Protein AF-A0A6A2ZHY1-F1 (afdb_monomer_lite)

InterPro domains:
  IPR010061 Methylmalonate-semialdehyde dehydrogenase [PTHR43866] (9-202)
  IPR015590 Aldehyde dehydrogenase domain [PF00171] (52-199)
  IPR016161 Aldehyde/histidinol dehydrogenase [SSF53720] (26-200)
  IPR016162 Aldehyde dehydrogenase, N-terminal [G3DSA:3.40.605.10] (35-205)

pLDDT: mean 83.17, std 23.27, range [28.3, 98.38]

Structure (mmCIF, N/CA/C/O backbone):
data_AF-A0A6A2ZHY1-F1
#
_entry.id   AF-A0A6A2ZHY1-F1
#
loop_
_atom_site.group_PDB
_atom_site.id
_atom_site.type_symbol
_atom_site.label_atom_id
_atom_site.label_alt_id
_atom_site.label_comp_id
_atom_site.label_asym_id
_atom_site.label_entity_id
_atom_site.label_seq_id
_atom_site.pdbx_PDB_ins_code
_atom_site.Cartn_x
_atom_site.Cartn_y
_atom_site.Cartn_z
_atom_site.occupancy
_atom_site.B_iso_or_equiv
_atom_site.auth_seq_id
_atom_site.auth_comp_id
_atom_site.auth_asym_id
_atom_site.auth_atom_id
_atom_site.pdbx_PDB_model_num
ATOM 1 N N . MET A 1 1 ? -73.571 -13.261 -2.950 1.00 40.03 1 MET A N 1
ATOM 2 C CA . MET A 1 1 ? -74.079 -14.408 -2.167 1.00 40.03 1 MET A CA 1
ATOM 3 C C . MET A 1 1 ? -74.153 -13.966 -0.709 1.00 40.03 1 MET A C 1
ATOM 5 O O . MET A 1 1 ? -73.133 -13.553 -0.179 1.00 40.03 1 MET A O 1
ATOM 9 N N . PHE A 1 2 ? -75.352 -13.903 -0.122 1.00 30.69 2 PHE A N 1
ATOM 10 C CA . PHE A 1 2 ? -75.598 -13.446 1.261 1.00 30.69 2 PHE A CA 1
ATOM 11 C C . P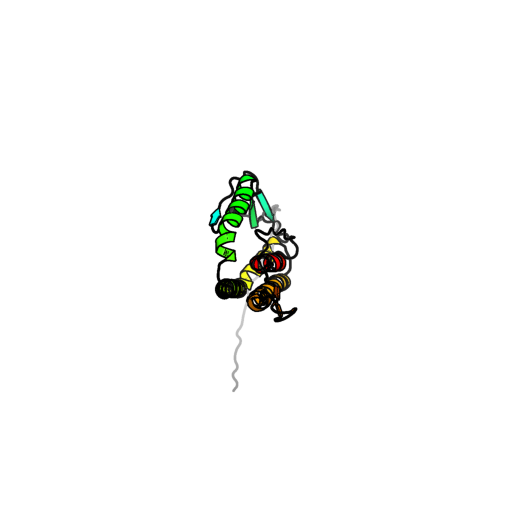HE A 1 2 ? -75.581 -14.621 2.252 1.00 30.69 2 PHE A C 1
ATOM 13 O O . PHE A 1 2 ? -75.919 -15.720 1.830 1.00 30.69 2 PHE A O 1
ATOM 20 N N . LEU A 1 3 ? -75.276 -14.340 3.534 1.00 29.86 3 LEU A N 1
ATOM 21 C CA . LEU A 1 3 ? -75.700 -14.983 4.812 1.00 29.86 3 LEU A CA 1
ATOM 22 C C . LEU A 1 3 ? -74.805 -14.344 5.924 1.00 29.86 3 LEU A C 1
ATOM 24 O O . LEU A 1 3 ? -73.594 -14.360 5.754 1.00 29.86 3 LEU A O 1
ATOM 28 N N . ARG A 1 4 ? -75.225 -13.627 6.995 1.00 28.30 4 ARG A N 1
ATOM 29 C CA . ARG A 1 4 ? -76.407 -13.683 7.907 1.00 28.30 4 ARG A CA 1
ATOM 30 C C . ARG A 1 4 ? -76.491 -15.070 8.573 1.00 28.30 4 ARG A C 1
ATOM 32 O O . ARG A 1 4 ? -76.675 -16.030 7.851 1.00 28.30 4 ARG A O 1
ATOM 39 N N . PHE A 1 5 ? -76.374 -15.311 9.882 1.00 29.33 5 PHE A N 1
ATOM 40 C CA . PHE A 1 5 ? -76.566 -14.534 11.129 1.00 29.33 5 PHE A CA 1
ATOM 41 C C . PHE A 1 5 ? -75.461 -14.928 12.175 1.00 29.33 5 PHE A C 1
ATOM 43 O O . PHE A 1 5 ? -74.471 -15.510 11.754 1.00 29.33 5 PHE A O 1
ATOM 50 N N . SER A 1 6 ? -75.460 -14.665 13.500 1.00 30.39 6 SER A N 1
ATOM 51 C CA . SER A 1 6 ? -76.483 -14.213 14.474 1.00 30.39 6 SER A CA 1
ATOM 52 C C . SER A 1 6 ? -75.879 -13.549 15.741 1.00 30.39 6 SER A C 1
ATOM 54 O O . SER A 1 6 ? -74.680 -13.306 15.809 1.00 30.39 6 SER A O 1
ATOM 56 N N . LEU A 1 7 ? -76.715 -13.288 16.759 1.00 37.47 7 LEU A N 1
ATOM 57 C CA . LEU A 1 7 ? -76.381 -12.821 18.120 1.00 37.47 7 LEU A CA 1
ATOM 58 C C . LEU A 1 7 ? -77.169 -13.621 19.178 1.00 37.47 7 LEU A C 1
ATOM 60 O O . LEU A 1 7 ? -78.375 -13.783 19.023 1.00 37.47 7 LEU A O 1
ATOM 64 N N . GLN A 1 8 ? -76.538 -13.977 20.304 1.00 33.03 8 GLN A N 1
ATOM 65 C CA . GLN A 1 8 ? -77.167 -14.250 21.617 1.00 33.03 8 GLN A CA 1
ATOM 66 C C . GLN A 1 8 ? -76.152 -13.814 22.702 1.00 33.03 8 GLN A C 1
ATOM 68 O O . GLN A 1 8 ? -74.990 -14.190 22.624 1.00 33.03 8 GLN A O 1
ATOM 73 N N . ARG A 1 9 ? -76.420 -12.811 23.557 1.00 33.72 9 ARG A N 1
ATOM 74 C CA . ARG A 1 9 ? -77.263 -12.801 24.783 1.00 33.72 9 ARG A CA 1
ATOM 75 C C . ARG A 1 9 ? -76.823 -13.823 25.859 1.00 33.72 9 ARG A C 1
ATOM 77 O O . ARG A 1 9 ? -76.716 -14.990 25.532 1.00 33.72 9 ARG A O 1
ATOM 84 N N . VAL A 1 10 ? -76.717 -13.506 27.165 1.00 34.00 10 VAL A N 1
ATOM 85 C CA . VAL A 1 10 ? -76.688 -12.226 27.931 1.00 34.00 10 VAL A CA 1
ATOM 86 C C . VAL A 1 10 ? -76.438 -12.534 29.442 1.00 34.00 10 VAL A C 1
ATOM 88 O O . VAL A 1 10 ? -76.487 -13.700 29.810 1.00 34.00 10 VAL A O 1
ATOM 91 N N . LYS A 1 11 ? -76.325 -11.497 30.303 1.00 34.00 11 LYS A N 1
ATOM 92 C CA . LYS A 1 11 ? -76.476 -11.466 31.796 1.00 34.00 11 LYS A CA 1
ATOM 93 C C . LYS A 1 11 ? -75.252 -11.719 32.712 1.00 34.00 11 LYS A C 1
ATOM 95 O O . LYS A 1 11 ? -74.898 -12.845 33.016 1.00 34.00 11 LYS A O 1
ATOM 100 N N . ASN A 1 12 ? -74.820 -10.600 33.309 1.00 31.03 12 ASN A N 1
ATOM 101 C CA . ASN A 1 12 ? -74.732 -10.319 34.756 1.00 31.03 12 ASN A CA 1
ATOM 102 C C . ASN A 1 12 ? -73.893 -11.211 35.693 1.00 31.03 12 ASN A C 1
ATOM 104 O O . ASN A 1 12 ? -74.269 -12.344 35.963 1.00 31.03 12 ASN A O 1
ATOM 108 N N . LEU A 1 13 ? -72.997 -10.561 36.453 1.00 32.16 13 LEU A N 1
ATOM 109 C CA . LEU A 1 13 ? -73.079 -10.531 37.926 1.00 32.16 13 LEU A CA 1
ATOM 110 C C . LEU A 1 13 ? -72.427 -9.251 38.503 1.00 32.16 13 LEU A C 1
ATOM 112 O O . LEU A 1 13 ? -71.921 -8.422 37.751 1.00 32.16 13 LEU A O 1
ATOM 116 N N . ARG A 1 14 ? -72.616 -9.007 39.808 1.00 31.81 14 ARG A N 1
ATOM 117 C CA . ARG A 1 14 ? -72.623 -7.667 40.440 1.00 31.81 14 ARG A CA 1
ATOM 118 C C . ARG A 1 14 ? -71.251 -7.148 40.906 1.00 31.81 14 ARG A C 1
ATOM 120 O O . ARG A 1 14 ? -70.304 -7.901 41.077 1.00 31.81 14 ARG A O 1
ATOM 127 N N . ALA A 1 15 ? -71.200 -5.836 41.145 1.00 37.31 15 ALA A N 1
ATOM 128 C CA . ALA A 1 15 ? -70.029 -5.086 41.595 1.00 37.31 15 ALA A CA 1
ATOM 129 C C . ALA A 1 15 ? -69.650 -5.315 43.071 1.00 37.31 15 ALA A C 1
ATOM 131 O O . ALA A 1 15 ? -70.529 -5.454 43.920 1.00 37.31 15 ALA A O 1
ATOM 132 N N . LEU A 1 16 ? -68.349 -5.192 43.368 1.00 30.27 16 LEU A N 1
ATOM 133 C CA . LEU A 1 16 ? -67.807 -4.854 44.689 1.00 30.27 16 LEU A CA 1
ATOM 134 C C . LEU A 1 16 ? -66.606 -3.893 44.549 1.00 30.27 16 LEU A C 1
ATOM 136 O O . LEU A 1 16 ? -65.688 -4.114 43.764 1.00 30.27 16 LEU A O 1
ATOM 140 N N . ARG A 1 17 ? -66.632 -2.829 45.352 1.00 29.47 17 ARG A N 1
ATOM 141 C CA . ARG A 1 17 ? -65.551 -1.896 45.732 1.00 29.47 17 ARG A CA 1
ATOM 142 C C . ARG A 1 17 ? -65.821 -1.549 47.211 1.00 29.47 17 ARG A C 1
ATOM 144 O O . ARG A 1 17 ? -66.977 -1.679 47.617 1.00 29.47 17 ARG A O 1
ATOM 151 N N . PRO A 1 18 ? -64.877 -0.975 47.976 1.00 41.19 18 PRO A N 1
ATOM 152 C CA . PRO A 1 18 ? -63.421 -0.895 47.796 1.00 41.19 18 PRO A CA 1
ATOM 153 C C . PRO A 1 18 ? -62.666 -1.433 49.039 1.00 41.19 18 PRO A C 1
ATOM 155 O O . PRO A 1 18 ? -63.288 -1.685 50.063 1.00 41.19 18 PRO A O 1
ATOM 158 N N . GLN A 1 19 ? -61.328 -1.470 49.016 1.00 30.95 19 GLN A N 1
ATOM 159 C CA . GLN A 1 19 ? -60.519 -1.109 50.195 1.00 30.95 19 GLN A CA 1
ATOM 160 C C . GLN A 1 19 ? -59.234 -0.394 49.757 1.00 30.95 19 GLN A C 1
ATOM 162 O O . GLN A 1 19 ? -58.644 -0.724 48.731 1.00 30.95 19 GLN A O 1
ATOM 167 N N . ILE A 1 20 ? -58.841 0.616 50.533 1.00 40.75 20 ILE A N 1
ATOM 168 C CA . ILE A 1 20 ? -57.588 1.366 50.410 1.00 40.75 20 ILE A CA 1
ATOM 169 C C . ILE A 1 20 ? -56.695 0.896 51.552 1.00 40.75 20 ILE A C 1
ATOM 171 O O . ILE A 1 20 ? -57.146 0.954 52.693 1.00 40.75 20 ILE A O 1
ATOM 175 N N . LEU A 1 21 ? -55.438 0.526 51.287 1.00 30.03 21 LEU A N 1
ATOM 176 C CA . LEU A 1 21 ? -54.384 0.649 52.295 1.00 30.03 21 LEU A CA 1
ATOM 177 C C . LEU A 1 21 ? -52.973 0.649 51.685 1.00 30.03 21 LEU A C 1
ATOM 179 O O . LEU A 1 21 ? -52.689 -0.090 50.751 1.00 30.03 21 LEU A O 1
ATOM 183 N N . SER A 1 22 ? -52.094 1.396 52.356 1.00 30.88 22 SER A N 1
ATOM 184 C CA . SER A 1 22 ? -50.636 1.233 52.413 1.00 30.88 22 SER A CA 1
ATOM 185 C C . SER A 1 22 ? -49.787 1.574 51.180 1.00 30.88 22 SER A C 1
ATOM 187 O O . SER A 1 22 ? -49.761 0.887 50.163 1.00 30.88 22 SER A O 1
ATOM 189 N N . SER A 1 23 ? -48.982 2.619 51.354 1.00 42.06 23 SER A N 1
ATOM 190 C CA . SER A 1 23 ? -47.844 2.986 50.516 1.00 42.06 23 SER A CA 1
ATOM 191 C C . SER A 1 23 ? -46.708 1.957 50.578 1.00 42.06 23 SER A C 1
ATOM 193 O O . SER A 1 23 ? -46.187 1.677 51.659 1.00 42.06 23 SER A O 1
ATOM 195 N N . THR A 1 24 ? -46.207 1.526 49.422 1.00 33.41 24 THR A N 1
ATOM 196 C CA . THR A 1 24 ? -44.874 0.920 49.287 1.00 33.41 24 THR A CA 1
ATOM 197 C C . THR A 1 24 ? -44.050 1.696 48.264 1.00 33.41 24 THR A C 1
ATOM 199 O O . THR A 1 24 ? -44.448 1.876 47.115 1.00 33.41 24 THR A O 1
ATOM 202 N N . ASN A 1 25 ? -42.882 2.180 48.697 1.00 35.41 25 ASN A N 1
ATOM 203 C CA . ASN A 1 25 ? -41.948 2.914 47.847 1.00 35.41 25 ASN A CA 1
ATOM 204 C C . ASN A 1 25 ? -41.303 1.970 46.824 1.00 35.41 25 ASN A C 1
ATOM 206 O O . ASN A 1 25 ? -40.273 1.354 47.106 1.00 35.41 25 ASN A O 1
ATOM 210 N N . PHE A 1 26 ? -41.864 1.900 45.617 1.00 32.69 26 PHE A N 1
ATOM 211 C CA . PHE A 1 26 ? -41.162 1.336 44.466 1.00 32.69 26 PHE A CA 1
ATOM 212 C C . PHE A 1 26 ? -39.994 2.252 44.082 1.00 32.69 26 PHE A C 1
ATOM 214 O O . PHE A 1 26 ? -40.137 3.182 43.289 1.00 32.69 26 PHE A O 1
ATOM 221 N N . ARG A 1 27 ? -38.809 1.968 44.635 1.00 34.47 27 ARG A N 1
ATOM 222 C CA . ARG A 1 27 ? -37.548 2.419 44.042 1.00 34.47 27 ARG A CA 1
ATOM 223 C C . ARG A 1 27 ? -37.408 1.736 42.683 1.00 34.47 27 ARG A C 1
ATOM 225 O O . ARG A 1 27 ? -36.978 0.588 42.611 1.00 34.47 27 ARG A O 1
ATOM 232 N N . PHE A 1 28 ? -37.760 2.445 41.614 1.00 35.56 28 PHE A N 1
ATOM 233 C CA . PHE A 1 28 ? -37.339 2.069 40.269 1.00 35.56 28 PHE A CA 1
ATOM 234 C C . PHE A 1 28 ? -35.813 2.156 40.209 1.00 35.56 28 PHE A C 1
ATOM 236 O O . PHE A 1 28 ? -35.245 3.244 40.145 1.00 35.56 28 PHE A O 1
ATOM 243 N N . SER A 1 29 ? -35.152 1.001 40.280 1.00 37.72 29 SER A N 1
ATOM 244 C CA . SER A 1 29 ? -33.712 0.908 40.067 1.00 37.72 29 SER A CA 1
ATOM 245 C C . SER A 1 29 ? -33.434 1.099 38.578 1.00 37.72 29 SER A C 1
ATOM 247 O O . SER A 1 29 ? -33.501 0.151 37.800 1.00 37.72 29 SER A O 1
ATOM 249 N N . THR A 1 30 ? -33.133 2.329 38.163 1.00 41.19 30 THR A N 1
ATOM 250 C CA . THR A 1 30 ? -32.645 2.643 36.810 1.00 41.19 30 THR A CA 1
ATOM 251 C C . THR A 1 30 ? -31.160 2.303 36.672 1.00 41.19 30 THR A C 1
ATOM 253 O O . THR A 1 30 ? -30.360 3.117 36.217 1.00 41.19 30 THR A O 1
ATOM 256 N N . ALA A 1 31 ? -30.792 1.097 37.095 1.00 37.56 31 ALA A N 1
ATOM 257 C CA . ALA A 1 31 ? -29.514 0.476 36.809 1.00 37.56 31 ALA A CA 1
ATOM 258 C C . ALA A 1 31 ? -29.766 -0.617 35.769 1.00 37.56 31 ALA A C 1
ATOM 260 O O . ALA A 1 31 ? -29.989 -1.779 36.102 1.00 37.56 31 ALA A O 1
ATOM 261 N N . THR A 1 32 ? -29.751 -0.229 34.493 1.00 42.88 32 THR A N 1
ATOM 262 C CA . THR A 1 32 ? -29.477 -1.189 33.425 1.00 42.88 32 THR A CA 1
ATOM 263 C C . THR A 1 32 ? -28.056 -1.676 33.667 1.00 42.88 32 THR A C 1
ATOM 265 O O . THR A 1 32 ? -27.109 -0.952 33.366 1.00 42.88 32 THR A O 1
ATOM 268 N N . GLU A 1 33 ? -27.899 -2.854 34.270 1.00 40.56 33 GLU A N 1
ATOM 269 C CA . GLU A 1 33 ? -26.588 -3.478 34.430 1.00 40.56 33 GLU A CA 1
ATOM 270 C C . GLU A 1 33 ? -25.991 -3.683 33.038 1.00 40.56 33 GLU A C 1
ATOM 272 O O . GLU A 1 33 ? -26.410 -4.556 32.270 1.00 40.56 33 GLU A O 1
ATOM 277 N N . SER A 1 34 ? -25.029 -2.829 32.687 1.00 41.75 34 SER A N 1
ATOM 278 C CA . SER A 1 34 ? -24.266 -2.951 31.460 1.00 41.75 34 SER A CA 1
ATOM 279 C C . SER A 1 34 ? -23.355 -4.164 31.601 1.00 41.75 34 SER A C 1
ATOM 281 O O . SER A 1 34 ? -22.201 -4.071 32.014 1.00 41.75 34 SER A O 1
ATOM 283 N N . SER A 1 35 ? -23.887 -5.329 31.226 1.00 41.69 35 SER A N 1
ATOM 284 C CA . SER A 1 35 ? -23.135 -6.568 31.011 1.00 41.69 35 SER A CA 1
ATOM 285 C C . SER A 1 35 ? -22.248 -6.449 29.762 1.00 41.69 35 SER A C 1
ATOM 287 O O . SER A 1 35 ? -22.300 -7.247 28.824 1.00 41.69 35 SER A O 1
ATOM 289 N N . LEU A 1 36 ? -21.398 -5.420 29.763 1.00 46.59 36 LEU A N 1
ATOM 290 C CA . LEU A 1 36 ? -20.255 -5.287 28.885 1.00 46.59 36 LEU A CA 1
ATOM 291 C C . LEU A 1 36 ? -19.317 -6.441 29.218 1.00 46.59 36 LEU A C 1
ATOM 293 O O . LEU A 1 36 ? -18.517 -6.374 30.151 1.00 46.59 36 LEU A O 1
ATOM 297 N N . ASN A 1 37 ? -19.423 -7.512 28.434 1.00 48.81 37 ASN A N 1
ATOM 298 C CA . ASN A 1 37 ? -18.344 -8.475 28.303 1.00 48.81 37 ASN A CA 1
ATOM 299 C C . ASN A 1 37 ? -17.080 -7.679 27.965 1.00 48.81 37 ASN A C 1
ATOM 301 O O . ASN A 1 37 ? -16.956 -7.201 26.836 1.00 48.81 37 ASN A O 1
ATOM 305 N N . GLN A 1 38 ? -16.168 -7.531 28.932 1.00 48.75 38 GLN A N 1
ATOM 306 C CA . GLN A 1 38 ? -14.863 -6.897 28.751 1.00 48.75 38 GLN A CA 1
ATOM 307 C C . GLN A 1 38 ? -14.004 -7.766 27.825 1.00 48.75 38 GLN A C 1
ATOM 309 O O . GLN A 1 38 ? -13.107 -8.496 28.240 1.00 48.75 38 GLN A O 1
ATOM 314 N N . ARG A 1 39 ? -14.314 -7.712 26.530 1.00 67.50 39 ARG A N 1
ATOM 315 C CA . ARG A 1 39 ? -13.422 -8.158 25.474 1.00 67.50 39 ARG A CA 1
ATOM 316 C C . ARG A 1 39 ? -12.347 -7.093 25.371 1.00 67.50 39 ARG A C 1
ATOM 318 O O . ARG A 1 39 ? -12.643 -5.972 24.971 1.00 67.50 39 ARG A O 1
ATOM 325 N N . ASN A 1 40 ? -11.121 -7.447 25.747 1.00 82.81 40 ASN A N 1
ATOM 326 C CA . ASN A 1 40 ? -9.975 -6.586 25.486 1.00 82.81 40 ASN A CA 1
ATOM 327 C C . ASN A 1 40 ? -9.967 -6.231 23.988 1.00 82.81 40 ASN A C 1
ATOM 329 O O . ASN A 1 40 ? -10.107 -7.148 23.167 1.00 82.81 40 ASN A O 1
ATOM 333 N N . PRO A 1 41 ? -9.844 -4.944 23.624 1.00 88.31 41 PRO A N 1
ATOM 334 C CA . PRO A 1 41 ? -9.838 -4.535 22.228 1.00 88.31 41 PRO A CA 1
ATOM 335 C C . PRO A 1 41 ? -8.690 -5.226 21.469 1.00 88.31 41 PRO A C 1
ATOM 337 O O . PRO A 1 41 ? -7.602 -5.404 22.029 1.00 88.31 41 PRO A O 1
ATOM 340 N N . PRO A 1 42 ? -8.910 -5.647 20.211 1.00 93.69 42 PRO A N 1
ATOM 341 C CA . PRO A 1 42 ? -7.890 -6.316 19.415 1.00 93.69 42 PRO A CA 1
ATOM 342 C C . PRO A 1 42 ? -6.679 -5.404 19.204 1.00 93.69 42 PRO A C 1
ATOM 344 O O . PRO A 1 42 ? -6.819 -4.231 18.856 1.00 93.69 42 PRO A O 1
ATOM 347 N N . ARG A 1 43 ? -5.478 -5.959 19.377 1.00 94.44 43 ARG A N 1
ATOM 348 C CA . ARG A 1 43 ? -4.227 -5.277 19.035 1.00 94.44 43 ARG A CA 1
ATOM 349 C C . ARG A 1 43 ? -3.949 -5.435 17.547 1.00 94.44 43 ARG A C 1
ATOM 351 O O . ARG A 1 43 ? -4.040 -6.540 17.020 1.00 94.44 43 ARG A O 1
ATOM 358 N N . VAL A 1 44 ? -3.622 -4.333 16.882 1.00 95.75 44 VAL A N 1
ATOM 359 C CA . VAL A 1 44 ? -3.294 -4.314 15.455 1.00 95.75 44 VAL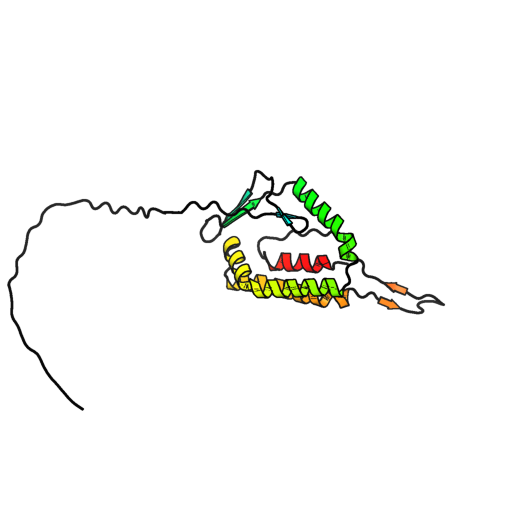 A CA 1
ATOM 360 C C . VAL A 1 44 ? -1.798 -4.614 15.288 1.00 95.75 44 VAL A C 1
ATOM 362 O O . VAL A 1 44 ? -0.979 -3.861 15.819 1.00 95.75 44 VAL A O 1
ATOM 365 N N . PRO A 1 45 ? -1.409 -5.690 14.581 1.00 97.06 45 PRO A N 1
ATOM 366 C CA . PRO A 1 45 ? -0.006 -5.993 14.325 1.00 97.06 45 PRO A CA 1
ATOM 367 C C . PRO A 1 45 ? 0.582 -5.059 13.260 1.00 97.06 45 PRO A C 1
ATOM 369 O O . PRO A 1 45 ? -0.102 -4.631 12.328 1.00 97.06 45 PRO A O 1
ATOM 372 N N . ASN A 1 46 ? 1.886 -4.804 13.348 1.00 97.31 46 ASN A N 1
ATOM 373 C CA . ASN A 1 46 ? 2.621 -4.055 12.333 1.00 97.31 46 ASN A CA 1
ATOM 374 C C . ASN A 1 46 ? 2.906 -4.943 11.113 1.00 97.31 46 ASN A C 1
ATOM 376 O O . ASN A 1 46 ? 3.358 -6.076 11.268 1.00 97.31 46 ASN A O 1
ATOM 380 N N . LEU A 1 47 ? 2.717 -4.428 9.895 1.00 97.19 47 LEU A N 1
ATOM 381 C CA . LEU A 1 47 ? 3.136 -5.110 8.667 1.00 97.19 47 LEU A CA 1
ATOM 382 C C . LEU A 1 47 ? 4.588 -4.733 8.334 1.00 97.19 47 LEU A C 1
ATOM 384 O O . LEU A 1 47 ? 4.856 -3.634 7.852 1.00 97.19 47 LEU A O 1
ATOM 388 N N . ILE A 1 48 ? 5.534 -5.640 8.585 1.00 97.75 48 ILE A N 1
ATOM 389 C CA . ILE A 1 48 ? 6.974 -5.417 8.381 1.00 97.75 48 ILE A CA 1
ATOM 390 C C . ILE A 1 48 ? 7.533 -6.546 7.513 1.00 97.75 48 ILE A C 1
ATOM 392 O O . ILE A 1 48 ? 7.373 -7.724 7.822 1.00 97.75 48 ILE A O 1
ATOM 396 N N . GLY A 1 49 ? 8.186 -6.197 6.400 1.00 95.38 49 GLY A N 1
ATOM 397 C CA . GLY A 1 49 ? 8.835 -7.176 5.513 1.00 95.38 49 GLY A CA 1
ATOM 398 C C . GLY A 1 49 ? 7.894 -8.213 4.882 1.00 95.38 49 GLY A C 1
ATOM 399 O O . GLY A 1 49 ? 8.351 -9.283 4.493 1.00 95.38 49 GLY A O 1
ATOM 400 N N . GLY A 1 50 ? 6.592 -7.917 4.792 1.00 95.81 50 GLY A N 1
ATOM 401 C CA . GLY A 1 50 ? 5.573 -8.838 4.273 1.00 95.81 50 GLY A CA 1
ATOM 402 C C . GLY A 1 50 ? 4.952 -9.776 5.316 1.00 95.81 50 GLY A C 1
ATOM 403 O O . GLY A 1 50 ? 4.131 -10.610 4.945 1.00 95.81 50 GLY A O 1
ATOM 404 N N . ALA A 1 51 ? 5.295 -9.635 6.600 1.00 97.31 51 ALA A N 1
ATOM 405 C CA . ALA A 1 51 ? 4.683 -10.373 7.704 1.00 97.31 51 ALA A CA 1
ATOM 406 C C . ALA A 1 51 ? 3.980 -9.429 8.691 1.00 97.31 51 ALA A C 1
ATOM 408 O O . ALA A 1 51 ? 4.448 -8.318 8.941 1.00 97.31 51 ALA A O 1
ATOM 409 N N . PHE A 1 52 ? 2.874 -9.889 9.278 1.00 97.88 52 PHE A N 1
ATOM 410 C CA . PHE A 1 52 ? 2.272 -9.243 10.443 1.00 97.88 52 PHE A CA 1
ATOM 411 C C . PHE A 1 52 ? 3.066 -9.623 11.697 1.00 97.88 52 PHE A C 1
ATOM 413 O O . PHE A 1 52 ? 3.301 -10.805 11.948 1.00 97.88 52 PHE A O 1
ATOM 420 N N . ILE A 1 53 ? 3.498 -8.620 12.460 1.00 96.69 53 ILE A N 1
ATOM 421 C CA . ILE A 1 53 ? 4.350 -8.763 13.641 1.00 96.69 53 ILE A CA 1
ATOM 422 C C . ILE A 1 53 ? 3.710 -8.017 14.813 1.00 96.69 53 ILE A C 1
ATOM 424 O O . ILE A 1 53 ? 3.434 -6.818 14.720 1.00 96.69 53 ILE A O 1
ATOM 428 N N . ASP A 1 54 ? 3.524 -8.712 15.933 1.00 96.62 54 ASP A N 1
ATOM 429 C CA . ASP A 1 54 ? 3.154 -8.080 17.199 1.00 96.62 54 ASP A CA 1
ATOM 430 C C . ASP A 1 54 ? 4.297 -7.180 17.682 1.00 96.62 54 ASP A C 1
ATOM 432 O O . ASP A 1 54 ? 5.436 -7.627 17.851 1.00 96.62 54 ASP A O 1
ATOM 436 N N . SER A 1 55 ? 4.002 -5.895 17.893 1.00 96.75 55 SER A N 1
ATOM 437 C CA . SER A 1 55 ? 5.007 -4.935 18.355 1.00 96.75 55 SER A CA 1
ATOM 438 C C . SER A 1 55 ? 5.471 -5.260 19.776 1.00 96.75 55 SER A C 1
ATOM 440 O O . SER A 1 55 ? 4.684 -5.622 20.652 1.00 96.75 55 SER A O 1
ATOM 442 N N . LYS A 1 56 ? 6.766 -5.055 20.019 1.00 95.38 56 LYS A N 1
ATOM 443 C CA . LYS A 1 56 ? 7.402 -5.115 21.340 1.00 95.38 56 LYS A CA 1
ATOM 444 C C . LYS A 1 56 ? 7.170 -3.847 22.164 1.00 95.38 56 LYS A C 1
ATOM 446 O O . LYS A 1 56 ? 7.678 -3.754 23.281 1.00 95.38 56 LYS A O 1
ATOM 451 N N . SER A 1 57 ? 6.453 -2.861 21.624 1.00 95.44 57 SER A N 1
ATOM 452 C CA . SER A 1 57 ? 6.132 -1.632 22.341 1.00 95.44 57 SER A CA 1
ATOM 453 C C . SER A 1 57 ? 5.258 -1.907 23.564 1.00 95.44 57 SER A C 1
ATOM 455 O O . SER A 1 57 ? 4.251 -2.612 23.499 1.00 95.44 57 SER A O 1
ATOM 457 N N . THR A 1 58 ? 5.627 -1.302 24.690 1.00 93.75 58 THR A N 1
ATOM 458 C CA . THR A 1 58 ? 4.825 -1.300 25.921 1.00 93.75 58 THR A CA 1
ATOM 459 C C . THR A 1 58 ? 3.646 -0.332 25.858 1.00 93.75 58 THR A C 1
ATOM 461 O O . THR A 1 58 ? 2.797 -0.359 26.745 1.00 93.75 58 THR A O 1
ATOM 464 N N . SER A 1 59 ? 3.606 0.533 24.842 1.00 95.69 59 SER A N 1
ATOM 465 C CA . SER A 1 59 ? 2.670 1.650 24.741 1.00 95.69 59 SER A CA 1
ATOM 466 C C . SER A 1 59 ? 1.816 1.529 23.482 1.00 95.69 59 SER A C 1
ATOM 468 O O . SER A 1 59 ? 2.321 1.279 22.387 1.00 95.69 59 SER A O 1
ATOM 470 N N . THR A 1 60 ? 0.514 1.748 23.631 1.00 96.62 60 THR A N 1
ATOM 471 C CA . THR A 1 60 ? -0.479 1.682 22.553 1.00 96.62 60 THR A CA 1
ATOM 472 C C . THR A 1 60 ? -1.325 2.951 22.527 1.00 96.62 60 THR A C 1
ATOM 474 O O . THR A 1 60 ? -1.474 3.619 23.549 1.00 96.62 60 THR A O 1
ATOM 477 N N . ILE A 1 61 ? -1.896 3.266 21.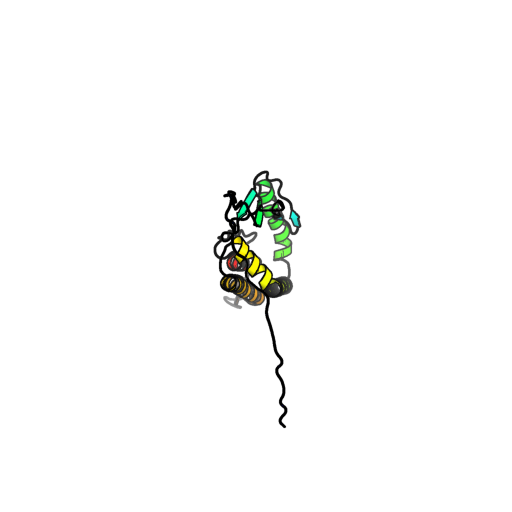368 1.00 96.88 61 ILE A N 1
ATOM 478 C CA . ILE A 1 61 ? -2.981 4.238 21.218 1.00 96.88 61 ILE A CA 1
ATOM 479 C C . ILE A 1 61 ? -4.280 3.447 21.042 1.00 96.88 61 ILE A C 1
ATOM 481 O O . ILE A 1 61 ? -4.343 2.533 20.218 1.00 96.88 61 ILE A O 1
ATOM 485 N N . ASP A 1 62 ? -5.309 3.811 21.802 1.00 97.50 62 ASP A N 1
ATOM 486 C CA . ASP A 1 62 ? -6.661 3.288 21.623 1.00 97.50 62 ASP A CA 1
ATOM 487 C C . ASP A 1 62 ? -7.319 3.949 20.404 1.00 97.50 62 ASP A C 1
ATOM 489 O O . ASP A 1 62 ? -7.396 5.176 20.310 1.00 97.50 62 ASP A O 1
ATOM 493 N N . VAL A 1 63 ? -7.816 3.139 19.469 1.00 96.94 63 VAL A N 1
ATOM 494 C CA . VAL A 1 63 ? -8.646 3.603 18.354 1.00 96.94 63 VAL A CA 1
ATOM 495 C C . VAL A 1 63 ? -10.087 3.636 18.844 1.00 96.94 63 VAL A C 1
ATOM 497 O O . VAL A 1 63 ? -10.709 2.594 19.052 1.00 96.94 63 VAL A O 1
ATOM 500 N N . ILE A 1 64 ? -10.602 4.838 19.085 1.00 96.56 64 ILE A N 1
ATOM 501 C CA . ILE A 1 64 ? -11.918 5.066 19.690 1.00 96.56 64 ILE A CA 1
ATOM 502 C C . ILE A 1 64 ? -12.945 5.321 18.587 1.00 96.56 64 ILE A C 1
ATOM 504 O O . ILE A 1 64 ? -12.732 6.183 17.738 1.00 96.56 64 ILE A O 1
ATOM 508 N N . ASN A 1 65 ? -14.087 4.632 18.631 1.00 97.12 65 ASN A N 1
ATOM 509 C CA . ASN A 1 65 ? -15.219 4.955 17.769 1.00 97.12 65 ASN A CA 1
ATOM 510 C C . ASN A 1 65 ? -15.800 6.312 18.198 1.00 97.12 65 ASN A C 1
ATOM 512 O O . ASN A 1 65 ? -16.339 6.411 19.304 1.00 97.12 65 ASN A O 1
ATOM 516 N N . PRO A 1 66 ? -15.758 7.365 17.362 1.00 96.75 66 PRO A N 1
ATOM 517 C CA . PRO A 1 66 ? -16.183 8.697 17.782 1.00 96.75 66 PRO A CA 1
ATOM 518 C C . PRO A 1 66 ? -17.689 8.788 18.080 1.00 96.75 66 PRO A C 1
ATOM 520 O O . PRO A 1 66 ? -18.100 9.669 18.835 1.00 96.75 66 PRO A O 1
ATOM 523 N N . ALA A 1 67 ? -18.512 7.881 17.541 1.00 96.56 67 ALA A N 1
ATOM 524 C CA . ALA A 1 67 ? -19.956 7.859 17.768 1.00 96.56 67 ALA A CA 1
ATOM 525 C C . ALA A 1 67 ? -20.368 7.127 19.059 1.00 96.56 67 ALA A C 1
ATOM 527 O O . ALA A 1 67 ? -21.362 7.520 19.669 1.00 96.56 67 ALA A O 1
ATOM 528 N N . THR A 1 68 ? -19.637 6.087 19.485 1.00 95.94 68 THR A N 1
ATOM 529 C CA . THR A 1 68 ? -19.968 5.304 20.701 1.00 95.94 68 THR A CA 1
ATOM 530 C C . THR A 1 68 ? -19.019 5.534 21.877 1.00 95.94 68 THR A C 1
ATOM 532 O O . THR A 1 68 ? -19.363 5.187 23.002 1.00 95.94 68 THR A O 1
ATOM 535 N N . GLN A 1 69 ? -17.851 6.142 21.637 1.00 96.31 69 GLN A N 1
ATOM 536 C CA . GLN A 1 69 ? -16.736 6.289 22.585 1.00 96.31 69 GLN A CA 1
ATOM 537 C C . GLN A 1 69 ? -16.144 4.952 23.081 1.00 96.31 69 GLN A C 1
ATOM 539 O O . GLN A 1 69 ? -15.375 4.921 24.039 1.00 96.31 69 GLN A O 1
ATOM 544 N N . GLU A 1 70 ? -16.460 3.840 22.412 1.00 95.88 70 GLU A N 1
ATOM 545 C CA . GLU A 1 70 ? -15.889 2.521 22.694 1.00 95.88 70 GLU A CA 1
ATOM 546 C C . GLU A 1 70 ? -14.537 2.341 21.988 1.00 95.88 70 GLU A C 1
ATOM 548 O O . GLU A 1 70 ? -14.335 2.824 20.870 1.00 95.88 70 GLU A O 1
ATOM 553 N N . VAL A 1 71 ? -13.616 1.601 22.613 1.00 97.06 71 VAL A N 1
ATOM 554 C CA . VAL A 1 71 ? -12.329 1.244 21.996 1.00 97.06 71 VAL A CA 1
ATOM 555 C C . VAL A 1 71 ? -12.536 0.098 21.003 1.00 97.06 71 VAL A C 1
ATOM 557 O O . VAL A 1 71 ? -12.931 -1.005 21.378 1.00 97.06 71 VAL A O 1
ATOM 560 N N . VAL A 1 72 ? -12.252 0.367 19.730 1.00 96.06 72 VAL A N 1
ATOM 561 C CA . VAL A 1 72 ? -12.414 -0.554 18.594 1.00 96.06 72 VAL A CA 1
ATOM 562 C C . VAL A 1 72 ? -11.209 -1.480 18.464 1.00 96.06 72 VAL A C 1
ATOM 564 O O . VAL A 1 72 ? -11.362 -2.674 18.213 1.00 96.06 72 VAL A O 1
ATOM 567 N N . SER A 1 73 ? -10.009 -0.924 18.624 1.00 96.38 73 SER A N 1
ATOM 568 C CA . SER A 1 73 ? -8.728 -1.620 18.505 1.00 96.38 73 SER A CA 1
ATOM 569 C C . SER A 1 73 ? -7.623 -0.838 19.227 1.00 96.38 73 SER A C 1
ATOM 571 O O . SER A 1 73 ? -7.833 0.293 19.665 1.00 96.38 73 SER A O 1
ATOM 573 N N . GLN A 1 74 ? -6.442 -1.440 19.374 1.00 97.12 74 GLN A N 1
ATOM 574 C CA . GLN A 1 74 ? -5.245 -0.775 19.897 1.00 97.12 74 GLN A CA 1
ATOM 575 C C . GLN A 1 74 ? -4.116 -0.848 18.871 1.00 97.12 74 GLN A C 1
ATOM 577 O O . GLN A 1 74 ? -3.732 -1.944 18.457 1.00 97.12 74 GLN A O 1
ATOM 582 N N . VAL A 1 75 ? -3.544 0.297 18.501 1.00 96.62 75 VAL A N 1
ATOM 583 C CA . VAL A 1 75 ? -2.365 0.368 17.621 1.00 96.62 75 VAL A CA 1
ATOM 584 C C . VAL A 1 75 ? -1.097 0.607 18.451 1.00 96.62 75 VAL A C 1
ATOM 586 O O . VAL A 1 75 ? -1.129 1.393 19.401 1.00 96.62 75 VAL A O 1
ATOM 589 N N . PRO A 1 76 ? 0.033 -0.055 18.155 1.00 97.12 76 PRO A N 1
ATOM 590 C CA . PRO A 1 76 ? 1.262 0.128 18.919 1.00 97.12 76 PRO A CA 1
ATOM 591 C C . PRO A 1 76 ? 1.948 1.461 18.603 1.00 97.12 76 PRO A C 1
ATOM 593 O O . PRO A 1 76 ? 2.053 1.870 17.444 1.00 97.12 76 PRO A O 1
ATOM 596 N N . LEU A 1 77 ? 2.532 2.096 19.625 1.00 96.75 77 LEU A N 1
ATOM 597 C CA . LEU A 1 77 ? 3.567 3.112 19.426 1.00 96.75 77 LEU A CA 1
ATOM 598 C C . LEU A 1 77 ? 4.846 2.405 18.966 1.00 96.75 77 LEU A C 1
ATOM 600 O O . LEU A 1 77 ? 5.699 2.051 19.780 1.00 96.75 77 LEU A O 1
ATOM 604 N N . THR A 1 78 ? 4.915 2.144 17.661 1.00 96.69 78 THR A N 1
ATOM 605 C CA . THR A 1 78 ? 5.980 1.390 16.984 1.00 96.69 78 THR A CA 1
ATOM 606 C C . THR A 1 78 ? 7.369 1.861 17.409 1.00 96.69 78 THR A C 1
ATOM 608 O O . THR A 1 78 ? 7.658 3.058 17.429 1.00 96.69 78 THR A O 1
ATOM 611 N N . THR A 1 79 ? 8.239 0.911 17.752 1.00 97.50 79 THR A N 1
ATOM 612 C CA . THR A 1 79 ? 9.574 1.224 18.281 1.00 97.50 79 THR A CA 1
ATOM 613 C C . THR A 1 79 ? 10.531 1.710 17.186 1.00 97.50 79 THR A C 1
ATOM 615 O O . THR A 1 79 ? 10.342 1.450 15.996 1.00 97.50 79 THR A O 1
ATOM 618 N N . ASN A 1 80 ? 11.615 2.384 17.582 1.00 97.50 80 ASN A N 1
ATOM 619 C CA . ASN A 1 80 ? 12.669 2.808 16.654 1.00 97.50 80 ASN A CA 1
ATOM 620 C C . ASN A 1 80 ? 13.323 1.593 15.960 1.00 97.50 80 ASN A C 1
ATOM 622 O O . ASN A 1 80 ? 13.704 1.645 14.794 1.00 97.50 80 ASN A O 1
ATOM 626 N N . GLU A 1 81 ? 13.413 0.468 16.662 1.00 97.88 81 GLU A N 1
ATOM 627 C CA . GLU A 1 81 ? 13.982 -0.791 16.184 1.00 97.88 81 GLU A CA 1
ATOM 628 C C . GLU A 1 81 ? 13.072 -1.447 15.136 1.00 97.88 81 GLU A C 1
ATOM 630 O O . GLU A 1 81 ? 13.559 -1.909 14.106 1.00 97.88 81 GLU A O 1
ATOM 635 N N . GLU A 1 82 ? 11.755 -1.412 15.346 1.00 97.81 82 GLU A N 1
ATOM 636 C CA . GLU A 1 82 ? 10.750 -1.853 14.368 1.00 97.81 82 GLU A CA 1
ATOM 637 C C . GLU A 1 82 ? 10.725 -0.951 13.128 1.00 97.81 82 GLU A C 1
ATOM 639 O O . GLU A 1 82 ? 10.703 -1.451 12.003 1.00 97.81 82 GLU A O 1
ATOM 644 N N . PHE A 1 83 ? 10.823 0.370 13.306 1.00 97.19 83 PHE A N 1
ATOM 645 C CA . PHE A 1 83 ? 10.946 1.314 12.194 1.00 97.19 83 PHE A CA 1
ATOM 646 C C . PHE A 1 83 ? 12.221 1.066 11.367 1.00 97.19 83 PHE A C 1
ATOM 648 O O . PHE A 1 83 ? 12.160 0.952 10.141 1.00 97.19 83 PHE A O 1
ATOM 655 N N . LYS A 1 84 ? 13.379 0.891 12.023 1.00 98.06 84 LYS A N 1
ATOM 656 C CA . LYS A 1 84 ? 14.637 0.503 11.358 1.00 98.06 84 LYS A CA 1
ATOM 657 C C . LYS A 1 84 ? 14.497 -0.829 10.616 1.00 98.06 84 LYS A C 1
ATOM 659 O O . LYS A 1 84 ? 15.012 -0.944 9.506 1.00 98.06 84 LYS A O 1
ATOM 664 N N . ALA A 1 85 ? 13.797 -1.812 11.189 1.00 98.06 85 ALA A N 1
ATOM 665 C CA . ALA A 1 85 ? 13.541 -3.099 10.545 1.00 98.06 85 ALA A CA 1
ATOM 666 C C . ALA A 1 85 ? 12.665 -2.956 9.287 1.00 98.06 85 ALA A C 1
ATOM 668 O O . ALA A 1 85 ? 12.988 -3.549 8.258 1.00 98.06 85 ALA A O 1
ATOM 669 N N . ALA A 1 86 ? 11.623 -2.119 9.320 1.00 97.75 86 ALA A N 1
ATOM 670 C CA . ALA A 1 86 ? 10.799 -1.814 8.149 1.00 97.75 86 ALA A CA 1
ATOM 671 C C . ALA A 1 86 ? 11.611 -1.142 7.027 1.00 97.75 86 ALA A C 1
ATOM 673 O O . ALA A 1 86 ? 11.561 -1.583 5.876 1.00 97.75 86 ALA A O 1
ATOM 674 N N . VAL A 1 87 ? 12.437 -0.142 7.361 1.00 97.62 87 VAL A N 1
ATOM 675 C CA . VAL A 1 87 ? 13.336 0.519 6.397 1.00 97.62 87 VAL A CA 1
ATOM 676 C C . VAL A 1 87 ? 14.378 -0.457 5.835 1.00 97.62 87 VAL A C 1
ATOM 678 O O . VAL A 1 87 ? 14.664 -0.426 4.637 1.00 97.62 87 VAL A O 1
ATOM 681 N N . ALA A 1 88 ? 14.942 -1.340 6.664 1.00 98.19 88 ALA A N 1
ATOM 682 C CA . ALA A 1 88 ? 15.896 -2.357 6.223 1.00 98.19 88 ALA A CA 1
ATOM 683 C C . ALA A 1 88 ? 15.251 -3.373 5.265 1.00 98.19 88 ALA A C 1
ATOM 685 O O . ALA A 1 88 ? 15.814 -3.648 4.206 1.00 98.19 88 ALA A O 1
ATOM 686 N N . ALA A 1 89 ? 14.048 -3.861 5.583 1.00 98.25 89 ALA A N 1
ATOM 687 C CA . ALA A 1 89 ? 13.297 -4.775 4.725 1.00 98.25 89 ALA A CA 1
ATOM 688 C C . ALA A 1 89 ? 12.944 -4.135 3.369 1.00 98.25 89 ALA A C 1
ATOM 690 O O . ALA A 1 89 ? 13.138 -4.758 2.326 1.00 98.25 89 ALA A O 1
ATOM 691 N N . ALA A 1 90 ? 12.514 -2.867 3.358 1.00 96.50 90 ALA A N 1
ATOM 692 C CA . ALA A 1 90 ? 12.256 -2.128 2.122 1.00 96.50 90 ALA A CA 1
ATOM 693 C C . ALA A 1 90 ? 13.529 -1.968 1.266 1.00 96.50 90 ALA A C 1
ATOM 695 O O . ALA A 1 90 ? 13.505 -2.226 0.061 1.00 96.50 90 ALA A O 1
ATOM 696 N N . LYS A 1 91 ? 14.669 -1.625 1.886 1.00 97.38 91 LYS A N 1
ATOM 697 C CA . LYS A 1 91 ? 15.974 -1.549 1.201 1.00 97.38 91 LYS A CA 1
ATOM 698 C C . LYS A 1 91 ? 16.425 -2.899 0.638 1.00 97.38 91 LYS A C 1
ATOM 700 O O . LYS A 1 91 ? 17.000 -2.930 -0.445 1.00 97.38 91 LYS A O 1
ATOM 705 N N . GLN A 1 92 ? 16.155 -3.999 1.340 1.00 98.00 92 GLN A N 1
ATOM 706 C CA . GLN A 1 92 ? 16.476 -5.354 0.885 1.00 98.00 92 GLN A CA 1
ATOM 707 C C . GLN A 1 92 ? 15.586 -5.805 -0.287 1.00 98.00 92 GLN A C 1
ATOM 709 O O . GLN A 1 92 ? 16.068 -6.486 -1.189 1.00 98.00 92 GLN A O 1
ATOM 714 N N . ALA A 1 93 ? 14.308 -5.416 -0.298 1.00 96.62 93 ALA A N 1
ATOM 715 C CA . ALA A 1 93 ? 13.363 -5.754 -1.364 1.00 96.62 93 ALA A CA 1
ATOM 716 C C . ALA A 1 93 ? 13.537 -4.901 -2.637 1.00 96.62 93 ALA A C 1
ATOM 718 O O . ALA A 1 93 ? 13.253 -5.368 -3.740 1.00 96.62 93 ALA A O 1
ATOM 719 N N . PHE A 1 94 ? 14.018 -3.659 -2.517 1.00 95.56 94 PHE A N 1
ATOM 720 C CA . PHE A 1 94 ? 14.104 -2.730 -3.649 1.00 95.56 94 PHE A CA 1
ATOM 721 C C . PHE A 1 94 ? 14.897 -3.261 -4.871 1.00 95.56 94 PHE A C 1
ATOM 723 O O . PHE A 1 94 ? 14.383 -3.138 -5.986 1.00 95.56 94 PHE A O 1
ATOM 730 N N . PRO A 1 95 ? 16.081 -3.904 -4.736 1.00 96.00 95 PRO A N 1
ATOM 731 C CA . PRO A 1 95 ? 16.831 -4.427 -5.882 1.00 96.00 95 PRO A CA 1
ATOM 732 C C . PRO A 1 95 ? 16.095 -5.500 -6.697 1.00 96.00 95 PRO A C 1
ATOM 734 O O . PRO A 1 95 ? 16.236 -5.529 -7.919 1.00 96.00 95 PRO A O 1
ATOM 737 N N . SER A 1 96 ? 15.302 -6.374 -6.070 1.00 95.94 96 SER A N 1
ATOM 738 C CA . SER A 1 96 ? 14.494 -7.361 -6.803 1.00 95.94 96 SER A CA 1
ATOM 739 C C . SER A 1 96 ? 13.214 -6.736 -7.367 1.00 95.94 96 SER A C 1
ATOM 741 O O . SER A 1 96 ? 12.818 -7.051 -8.491 1.00 95.94 96 SER A O 1
ATOM 743 N N . TRP A 1 97 ? 12.604 -5.785 -6.652 1.00 94.69 97 TRP A N 1
ATOM 744 C CA . TRP A 1 97 ? 11.415 -5.071 -7.123 1.00 94.69 97 TRP A CA 1
ATOM 745 C C . TRP A 1 97 ? 11.681 -4.183 -8.349 1.00 94.69 97 TRP A C 1
ATOM 747 O O . TRP A 1 97 ? 10.940 -4.271 -9.333 1.00 94.69 97 TRP A O 1
ATOM 757 N N . ARG A 1 98 ? 12.766 -3.387 -8.364 1.00 93.12 98 ARG A N 1
ATOM 758 C CA . ARG A 1 98 ? 13.105 -2.537 -9.530 1.00 93.12 98 ARG A CA 1
ATOM 759 C C . ARG A 1 98 ? 13.303 -3.359 -10.807 1.00 93.12 98 ARG A C 1
ATOM 761 O O . ARG A 1 98 ? 12.852 -2.950 -11.874 1.00 93.12 98 ARG A O 1
ATOM 768 N N . ASN A 1 99 ? 13.901 -4.544 -10.663 1.00 93.00 99 ASN A N 1
ATOM 769 C CA . ASN A 1 99 ? 14.202 -5.479 -11.749 1.00 93.00 99 ASN A CA 1
ATOM 770 C C . ASN A 1 99 ? 13.028 -6.413 -12.100 1.00 93.00 99 ASN A C 1
ATOM 772 O O . ASN A 1 99 ? 13.111 -7.175 -13.062 1.00 93.00 99 ASN A O 1
ATOM 776 N N . THR A 1 100 ? 11.920 -6.363 -11.354 1.00 94.12 100 THR A N 1
ATOM 777 C CA . THR A 1 100 ? 10.697 -7.097 -11.702 1.00 94.12 100 THR A CA 1
ATOM 778 C C . THR A 1 100 ? 10.096 -6.507 -12.987 1.00 94.12 100 THR A C 1
ATOM 780 O O . THR A 1 100 ? 9.911 -5.291 -13.048 1.00 94.12 100 THR A O 1
ATOM 783 N N . PRO A 1 101 ? 9.744 -7.312 -14.012 1.00 92.69 101 PRO A N 1
ATOM 784 C CA . PRO A 1 101 ? 9.190 -6.793 -15.262 1.00 92.69 101 PRO A CA 1
ATOM 785 C C . PRO A 1 101 ? 7.949 -5.917 -15.054 1.00 92.69 101 PRO A C 1
ATOM 787 O O . PRO A 1 101 ? 7.085 -6.235 -14.233 1.00 92.69 101 PRO A O 1
ATOM 790 N N . VAL A 1 102 ? 7.819 -4.855 -15.858 1.00 91.31 102 VAL A N 1
ATOM 791 C CA . VAL A 1 102 ? 6.712 -3.880 -15.784 1.00 91.31 102 VAL A CA 1
ATOM 792 C C . VAL A 1 102 ? 5.343 -4.570 -15.781 1.00 91.31 102 VAL A C 1
ATOM 794 O O . VAL A 1 102 ? 4.507 -4.287 -14.929 1.00 91.31 102 VAL A O 1
ATOM 797 N N . THR A 1 103 ? 5.140 -5.546 -16.671 1.00 91.69 103 THR A N 1
ATOM 798 C CA . THR A 1 103 ? 3.889 -6.319 -16.783 1.00 91.69 103 THR A CA 1
ATOM 799 C C . THR A 1 103 ? 3.619 -7.221 -15.575 1.00 91.69 103 THR A C 1
ATOM 801 O O . THR A 1 103 ? 2.469 -7.555 -15.297 1.00 91.69 103 THR A O 1
ATOM 804 N N . THR A 1 104 ? 4.644 -7.616 -14.818 1.00 93.31 104 THR A N 1
ATOM 805 C CA . THR A 1 104 ? 4.481 -8.358 -13.558 1.00 93.31 104 THR A CA 1
ATOM 806 C C . THR A 1 104 ? 4.062 -7.424 -12.426 1.00 93.31 104 THR A C 1
ATOM 808 O O . THR A 1 104 ? 3.115 -7.752 -11.712 1.00 93.31 104 THR A O 1
ATOM 811 N N . ARG A 1 105 ? 4.667 -6.230 -12.315 1.00 92.56 105 ARG A N 1
ATOM 812 C CA . ARG A 1 105 ? 4.196 -5.182 -11.386 1.00 92.56 105 ARG A CA 1
ATOM 813 C C . ARG A 1 105 ? 2.745 -4.780 -11.691 1.00 92.56 105 ARG A C 1
ATOM 815 O O . ARG A 1 105 ? 1.920 -4.718 -10.785 1.00 92.56 105 ARG A O 1
ATOM 822 N N . GLN A 1 106 ? 2.402 -4.644 -12.972 1.00 92.88 106 GLN A N 1
ATOM 823 C CA . GLN A 1 106 ? 1.046 -4.331 -13.432 1.00 92.88 106 GLN A CA 1
ATOM 824 C C . GLN A 1 106 ? 0.005 -5.363 -12.966 1.00 92.88 106 GLN A C 1
ATOM 826 O O . GLN A 1 106 ? -1.043 -4.993 -12.443 1.00 92.88 106 GLN A O 1
ATOM 831 N N . ARG A 1 107 ? 0.309 -6.665 -13.077 1.00 94.25 107 ARG A N 1
ATOM 832 C CA . ARG A 1 107 ? -0.561 -7.750 -12.579 1.00 94.25 107 ARG A CA 1
ATOM 833 C C . ARG A 1 107 ? -0.767 -7.710 -11.063 1.00 94.25 107 ARG A C 1
ATOM 835 O O . ARG A 1 107 ? -1.821 -8.127 -10.596 1.00 94.25 107 ARG A O 1
ATOM 842 N N . ILE A 1 108 ? 0.213 -7.228 -10.297 1.00 94.12 108 ILE A N 1
ATOM 843 C CA . ILE A 1 108 ? 0.077 -7.054 -8.842 1.00 94.12 108 ILE A CA 1
ATOM 844 C C . ILE A 1 108 ? -0.903 -5.914 -8.535 1.00 94.12 108 ILE A C 1
ATOM 846 O O . ILE A 1 108 ? -1.757 -6.078 -7.667 1.00 94.12 108 ILE A O 1
ATOM 850 N N . MET A 1 109 ? -0.869 -4.818 -9.300 1.00 94.12 109 MET A N 1
ATOM 851 C CA . MET A 1 109 ? -1.841 -3.727 -9.145 1.00 94.12 109 MET A CA 1
ATOM 852 C C . MET A 1 109 ? -3.261 -4.142 -9.532 1.00 94.12 109 MET A C 1
ATOM 854 O O . MET A 1 109 ? -4.191 -3.810 -8.807 1.00 94.12 109 MET A O 1
ATOM 858 N N . PHE A 1 110 ? -3.438 -4.946 -10.587 1.00 95.94 110 PHE A N 1
ATOM 859 C CA . PHE A 1 110 ? -4.755 -5.510 -10.912 1.00 95.94 110 PHE A CA 1
ATOM 860 C C . PHE A 1 110 ? -5.315 -6.391 -9.780 1.00 95.94 110 PHE A C 1
ATOM 862 O O . PHE A 1 110 ? -6.508 -6.338 -9.506 1.00 95.94 110 PHE A O 1
ATOM 869 N N . LYS A 1 111 ? -4.469 -7.142 -9.060 1.00 96.88 111 LYS A N 1
ATOM 870 C CA . LYS A 1 111 ? -4.905 -7.889 -7.864 1.00 96.88 111 LYS A CA 1
ATOM 871 C C . LYS A 1 111 ? -5.263 -6.976 -6.690 1.00 96.88 111 LYS A C 1
ATOM 873 O O . LYS A 1 111 ? -6.234 -7.240 -5.993 1.00 96.88 111 LYS A O 1
ATOM 878 N N . LEU A 1 112 ? -4.507 -5.899 -6.465 1.00 95.88 112 LEU A N 1
ATOM 879 C CA . LEU A 1 112 ? -4.855 -4.896 -5.449 1.00 95.88 112 LEU A CA 1
ATOM 880 C C . LEU A 1 112 ? -6.213 -4.244 -5.763 1.00 95.88 112 LEU A C 1
ATOM 882 O O . LEU A 1 112 ? -7.052 -4.105 -4.879 1.00 95.88 112 LEU A O 1
ATOM 886 N N . GLN A 1 113 ? -6.435 -3.901 -7.031 1.00 96.69 113 GLN A N 1
ATOM 887 C CA . GLN A 1 113 ? -7.674 -3.334 -7.563 1.00 96.69 113 GLN A CA 1
ATOM 888 C C . GLN A 1 113 ? -8.869 -4.286 -7.377 1.00 96.69 113 GLN A C 1
ATOM 890 O O . GLN A 1 113 ? -9.924 -3.858 -6.907 1.00 96.69 113 GLN A O 1
ATOM 895 N N . GLU A 1 114 ? -8.679 -5.579 -7.655 1.00 97.69 114 GLU A N 1
ATOM 896 C CA . GLU A 1 114 ? -9.648 -6.643 -7.372 1.00 97.69 114 GLU A CA 1
ATOM 897 C C . GLU A 1 114 ? -9.983 -6.719 -5.873 1.00 97.69 114 GLU A C 1
ATOM 899 O O . GLU A 1 114 ? -11.153 -6.615 -5.511 1.00 97.69 114 GLU A O 1
ATOM 904 N N . PHE A 1 115 ? -8.983 -6.799 -4.986 1.00 97.50 115 PHE A N 1
ATOM 905 C CA . PHE A 1 115 ? -9.220 -6.896 -3.539 1.00 97.50 115 PHE A CA 1
ATOM 906 C C . PHE A 1 115 ? -9.914 -5.658 -2.951 1.00 97.50 115 PHE A C 1
ATOM 908 O O . PHE A 1 115 ? -10.879 -5.809 -2.202 1.00 97.50 115 PHE A O 1
ATOM 915 N N . VAL A 1 116 ? -9.492 -4.439 -3.313 1.00 97.25 116 VAL A N 1
ATOM 916 C CA . VAL A 1 116 ? -10.141 -3.195 -2.847 1.00 97.25 116 VAL A CA 1
ATOM 917 C C . VAL A 1 116 ? -11.602 -3.133 -3.301 1.00 97.25 116 VAL A C 1
ATOM 919 O O . VAL A 1 116 ? -12.463 -2.685 -2.545 1.00 97.25 116 VAL A O 1
ATOM 922 N N . ARG A 1 117 ? -11.905 -3.619 -4.512 1.00 96.94 117 ARG A N 1
ATOM 923 C CA . ARG A 1 117 ? -13.275 -3.702 -5.029 1.00 96.94 117 ARG A CA 1
ATOM 924 C C . ARG A 1 117 ? -14.104 -4.771 -4.308 1.00 96.94 117 ARG A C 1
ATOM 926 O O . ARG A 1 117 ? -15.252 -4.501 -3.969 1.00 96.94 117 ARG A O 1
ATOM 933 N N . THR A 1 118 ? -13.543 -5.954 -4.057 1.00 98.00 118 THR A N 1
ATOM 934 C CA . THR A 1 118 ? -14.230 -7.066 -3.374 1.00 98.00 118 THR A CA 1
ATOM 935 C C . THR A 1 118 ? -14.517 -6.768 -1.901 1.00 98.00 118 THR A C 1
ATOM 937 O O . THR A 1 118 ? -15.586 -7.120 -1.409 1.00 98.00 118 THR A O 1
ATOM 940 N N . ASP A 1 119 ? -13.601 -6.095 -1.202 1.00 97.75 119 ASP A N 1
ATOM 941 C CA . ASP A 1 119 ? -13.722 -5.786 0.228 1.00 97.75 119 ASP A CA 1
ATOM 942 C C . ASP A 1 119 ? -14.212 -4.354 0.518 1.00 97.75 119 ASP A C 1
ATOM 944 O O . ASP A 1 119 ? -14.163 -3.905 1.665 1.00 97.75 119 ASP A O 1
ATOM 948 N N . MET A 1 120 ? -14.741 -3.644 -0.488 1.00 97.75 120 MET A N 1
ATOM 949 C CA . MET A 1 120 ? -15.161 -2.239 -0.381 1.00 97.75 120 MET A CA 1
ATOM 950 C C . MET A 1 120 ? -16.106 -1.969 0.802 1.00 97.75 120 MET A C 1
ATOM 952 O O . MET A 1 120 ? -15.893 -1.009 1.541 1.00 97.75 120 MET A O 1
ATOM 956 N N . ASP A 1 121 ? -17.099 -2.832 1.033 1.00 98.06 121 ASP A N 1
ATOM 957 C CA . ASP A 1 121 ? -18.044 -2.713 2.156 1.00 98.06 121 ASP A CA 1
ATOM 958 C C . ASP A 1 121 ? -17.355 -2.862 3.522 1.00 98.06 121 ASP A C 1
ATOM 960 O O . ASP A 1 121 ? -17.701 -2.171 4.483 1.00 98.06 121 ASP A O 1
ATOM 964 N N . LYS A 1 122 ? -16.357 -3.752 3.620 1.00 97.94 122 LYS A N 1
ATOM 965 C CA . LYS A 1 122 ? -15.584 -3.974 4.852 1.00 97.94 122 LYS A CA 1
ATOM 966 C C . LYS A 1 122 ? -14.688 -2.773 5.138 1.00 97.94 122 LYS A C 1
ATOM 968 O O . LYS A 1 122 ? -14.661 -2.290 6.267 1.00 97.94 122 LYS A O 1
ATOM 973 N N .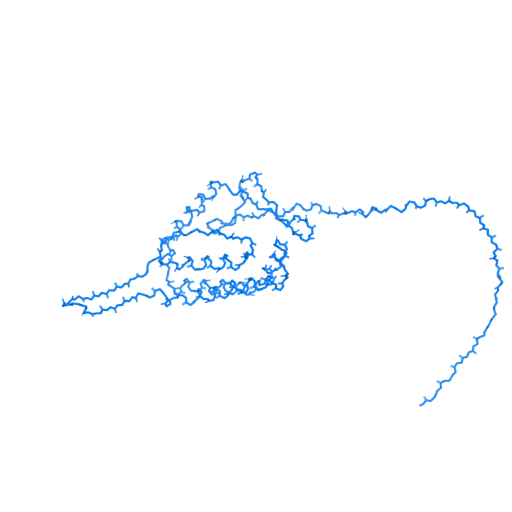 LEU A 1 123 ? -14.006 -2.267 4.108 1.00 97.81 123 LEU A N 1
ATOM 974 C CA . LEU A 1 123 ? -13.171 -1.070 4.190 1.00 97.81 123 LEU A CA 1
ATOM 975 C C . LEU A 1 123 ? -14.009 0.147 4.604 1.00 97.81 123 LEU A C 1
ATOM 977 O O . LEU A 1 123 ? -13.681 0.805 5.588 1.00 97.81 123 LEU A O 1
ATOM 981 N N . ALA A 1 124 ? -15.136 0.399 3.930 1.00 98.25 124 ALA A N 1
ATOM 982 C CA . ALA A 1 124 ? -16.032 1.505 4.263 1.00 98.25 124 ALA A CA 1
ATOM 983 C C . ALA A 1 124 ? -16.571 1.399 5.704 1.00 98.25 124 ALA A C 1
ATOM 985 O O . ALA A 1 124 ? -16.570 2.386 6.441 1.00 98.25 124 ALA A O 1
ATOM 986 N N . LYS A 1 125 ? -16.958 0.194 6.150 1.00 97.88 125 LYS A N 1
ATOM 987 C CA . LYS A 1 125 ? -17.402 -0.043 7.531 1.00 97.88 125 LYS A CA 1
ATOM 988 C C . LYS A 1 125 ? -16.307 0.242 8.565 1.00 97.88 125 LYS A C 1
ATOM 990 O O . LYS A 1 125 ? -16.607 0.871 9.582 1.00 97.88 125 LYS A O 1
ATOM 995 N N . ASN A 1 126 ? -15.067 -0.188 8.325 1.00 96.75 126 ASN A N 1
ATOM 996 C CA . ASN A 1 126 ? -13.940 0.107 9.217 1.00 96.75 126 ASN A CA 1
ATOM 997 C C . ASN A 1 126 ? -13.706 1.623 9.319 1.00 96.75 126 ASN A C 1
ATOM 999 O O . ASN A 1 126 ? -13.665 2.154 10.424 1.00 96.75 126 ASN A O 1
ATOM 1003 N N . ILE A 1 127 ? -13.687 2.341 8.190 1.00 97.56 127 ILE A N 1
ATOM 1004 C CA . ILE A 1 127 ? -13.520 3.805 8.163 1.00 97.56 127 ILE A CA 1
ATOM 1005 C C . ILE A 1 127 ? -14.640 4.509 8.941 1.00 97.56 127 ILE A C 1
ATOM 1007 O O . ILE A 1 127 ? -14.363 5.396 9.743 1.00 97.56 127 ILE A O 1
ATOM 1011 N N . THR A 1 128 ? -15.904 4.111 8.766 1.00 98.00 128 THR A N 1
ATOM 1012 C CA . THR A 1 128 ? -17.012 4.667 9.563 1.00 98.00 128 THR A CA 1
ATOM 1013 C C . THR A 1 128 ? -16.863 4.365 11.057 1.00 98.00 128 THR A C 1
ATOM 1015 O O . THR A 1 128 ? -17.178 5.223 11.876 1.00 98.00 128 THR A O 1
ATOM 1018 N N . THR A 1 129 ? -16.361 3.182 11.419 1.00 97.06 129 THR A N 1
ATOM 1019 C CA . THR A 1 129 ? -16.187 2.763 12.821 1.00 97.06 129 THR A CA 1
ATOM 1020 C C . THR A 1 129 ? -15.043 3.510 13.514 1.00 97.06 129 THR A C 1
ATOM 1022 O O . THR A 1 129 ? -15.189 3.888 14.670 1.00 97.06 129 THR A O 1
ATOM 1025 N N . GLU A 1 130 ? -13.927 3.746 12.822 1.00 96.19 130 GLU A N 1
ATOM 1026 C CA . GLU A 1 130 ? -12.708 4.337 13.401 1.00 96.19 130 GLU A CA 1
ATOM 1027 C C . GLU A 1 130 ? -12.618 5.863 13.215 1.00 96.19 130 GLU A C 1
ATOM 1029 O O . GLU A 1 130 ? -12.102 6.561 14.083 1.00 96.19 130 GLU A O 1
ATOM 1034 N N . GLN A 1 131 ? -13.124 6.403 12.100 1.00 96.25 131 GLN A N 1
ATOM 1035 C CA . GLN A 1 131 ? -13.010 7.827 11.746 1.00 96.25 131 GLN A CA 1
ATOM 1036 C C . GLN A 1 131 ? -14.334 8.597 11.909 1.00 96.25 131 GLN A C 1
ATOM 1038 O O . GLN A 1 131 ? -14.315 9.809 12.123 1.00 96.25 131 GLN A O 1
ATOM 1043 N N . GLY A 1 132 ? -15.483 7.917 11.841 1.00 95.81 132 GLY A N 1
ATOM 1044 C CA . GLY A 1 132 ? -16.803 8.495 12.127 1.00 95.81 132 GLY A CA 1
ATOM 1045 C C . GLY A 1 132 ? -17.563 9.118 10.952 1.00 95.81 132 GLY A C 1
ATOM 1046 O O . GLY A 1 132 ? -18.716 9.511 11.136 1.00 95.81 132 GLY A O 1
ATOM 1047 N N . LYS A 1 133 ? -16.987 9.211 9.742 1.00 96.12 133 LYS A N 1
ATOM 1048 C CA . LYS A 1 133 ? -17.744 9.648 8.550 1.00 96.12 133 LYS A CA 1
ATOM 1049 C C . LYS A 1 133 ? -18.888 8.687 8.217 1.00 96.12 133 LYS A C 1
ATOM 1051 O O . LYS A 1 133 ? -18.825 7.493 8.524 1.00 96.12 133 LYS A O 1
ATOM 1056 N N . THR A 1 134 ? -19.925 9.194 7.545 1.00 97.75 134 THR A N 1
ATOM 1057 C CA . THR A 1 134 ? -21.070 8.362 7.149 1.00 97.75 134 THR A CA 1
ATOM 1058 C C . THR A 1 134 ? -20.617 7.218 6.241 1.00 97.75 134 THR A C 1
ATOM 1060 O O . THR A 1 134 ? -19.656 7.366 5.485 1.00 97.75 134 THR A O 1
ATOM 1063 N N . LEU A 1 135 ? -21.326 6.084 6.267 1.00 98.06 135 LEU A N 1
ATOM 1064 C CA . LEU A 1 135 ? -20.968 4.924 5.441 1.00 98.06 135 LEU A CA 1
ATOM 1065 C C . LEU A 1 135 ? -20.899 5.284 3.946 1.00 98.06 135 LEU A C 1
ATOM 1067 O O . LEU A 1 135 ?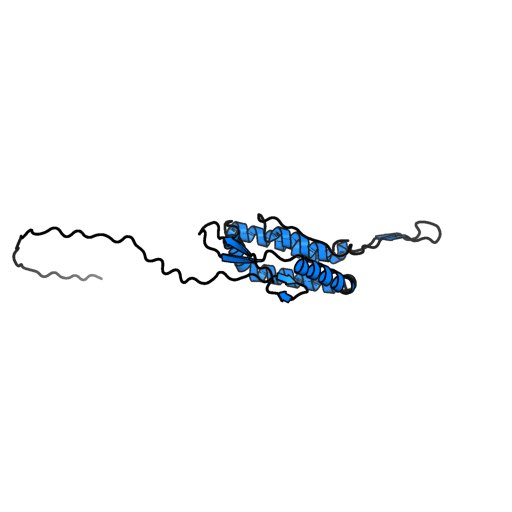 -20.015 4.817 3.235 1.00 98.06 135 LEU A O 1
ATOM 1071 N N . LYS A 1 136 ? -21.774 6.185 3.479 1.00 98.19 136 LYS A N 1
ATOM 1072 C CA . LYS A 1 136 ? -21.761 6.697 2.102 1.00 98.19 136 LYS A CA 1
ATOM 1073 C C . LYS A 1 136 ? -20.473 7.467 1.782 1.00 98.19 136 LYS A C 1
ATOM 1075 O O . LYS A 1 136 ? -19.900 7.266 0.713 1.00 98.19 136 LYS A O 1
ATOM 1080 N N . ASP A 1 137 ? -20.006 8.312 2.697 1.00 97.69 137 ASP A N 1
ATOM 1081 C CA . ASP A 1 137 ? -18.759 9.067 2.517 1.00 97.69 137 ASP A CA 1
ATOM 1082 C C . ASP A 1 137 ? -17.528 8.153 2.631 1.00 97.69 137 ASP A C 1
ATOM 1084 O O . ASP A 1 137 ? -16.534 8.368 1.940 1.00 97.69 137 ASP A O 1
ATOM 1088 N N . ALA A 1 138 ? -17.605 7.097 3.449 1.00 98.06 138 ALA A N 1
ATOM 1089 C CA . ALA A 1 138 ? -16.585 6.055 3.534 1.00 98.06 138 ALA A CA 1
ATOM 1090 C C . ALA A 1 138 ? -16.485 5.217 2.248 1.00 98.06 138 ALA A C 1
ATOM 1092 O O . ALA A 1 138 ? -15.378 4.956 1.784 1.00 98.06 138 ALA A O 1
ATOM 1093 N N . HIS A 1 139 ? -17.609 4.869 1.610 1.00 98.38 139 HIS A N 1
ATOM 1094 C CA . HIS A 1 139 ? -17.587 4.292 0.260 1.00 98.38 139 HIS A CA 1
ATOM 1095 C C . HIS A 1 139 ? -16.948 5.249 -0.752 1.00 98.38 139 HIS A C 1
ATOM 1097 O O . HIS A 1 139 ? -16.151 4.809 -1.575 1.00 98.38 139 HIS A O 1
ATOM 1103 N N . GLY A 1 140 ? -17.249 6.550 -0.671 1.00 97.75 140 GLY A N 1
ATOM 1104 C CA . GLY A 1 140 ? -16.614 7.571 -1.507 1.00 97.75 140 GLY A CA 1
ATOM 1105 C C . GLY A 1 140 ? -15.091 7.623 -1.339 1.00 97.75 140 GLY A C 1
ATOM 1106 O O . GLY A 1 140 ? -14.375 7.661 -2.333 1.00 97.75 140 GLY A O 1
ATOM 1107 N N . ASP A 1 141 ? -14.596 7.568 -0.102 1.00 97.62 141 ASP A N 1
ATOM 1108 C CA . ASP A 1 141 ? -13.164 7.524 0.244 1.00 97.62 141 ASP A CA 1
ATOM 1109 C C . ASP A 1 141 ? -12.458 6.301 -0.376 1.00 97.62 141 ASP A C 1
ATOM 1111 O O . ASP A 1 141 ? -11.493 6.446 -1.130 1.00 97.62 141 ASP A O 1
ATOM 1115 N N . VAL A 1 142 ? -13.001 5.096 -0.158 1.00 98.00 142 VAL A N 1
ATOM 1116 C CA . VAL A 1 142 ? -12.461 3.854 -0.746 1.00 98.00 142 VAL A CA 1
ATOM 1117 C C . VAL A 1 142 ? -12.522 3.888 -2.275 1.00 98.00 142 VAL A C 1
ATOM 1119 O O . VAL A 1 142 ? -11.561 3.497 -2.933 1.00 98.00 142 VAL A O 1
ATOM 1122 N N . PHE A 1 143 ? -13.617 4.390 -2.853 1.00 97.62 143 PHE A N 1
ATOM 1123 C CA . PHE A 1 143 ? -13.781 4.501 -4.302 1.00 97.62 143 PHE A CA 1
ATOM 1124 C C . PHE A 1 143 ? -12.778 5.481 -4.931 1.00 97.62 143 PHE A C 1
ATOM 1126 O O . PHE A 1 143 ? -12.171 5.153 -5.946 1.00 97.62 143 PHE A O 1
ATOM 1133 N N . ARG A 1 144 ? -12.521 6.638 -4.303 1.00 96.69 144 ARG A N 1
ATOM 1134 C CA . ARG A 1 144 ? -11.468 7.566 -4.755 1.00 96.69 144 ARG A CA 1
ATOM 1135 C C . ARG A 1 144 ? -10.076 6.942 -4.687 1.00 96.69 144 ARG A C 1
ATOM 1137 O O . ARG A 1 144 ? -9.270 7.169 -5.581 1.00 96.69 144 ARG A O 1
ATOM 1144 N N . GLY A 1 145 ? -9.795 6.134 -3.664 1.00 96.00 145 GLY A N 1
ATOM 1145 C CA . GLY A 1 145 ? -8.567 5.337 -3.616 1.00 96.00 145 GLY A CA 1
ATOM 1146 C C . GLY A 1 145 ? -8.486 4.310 -4.752 1.00 96.00 145 GLY A C 1
ATOM 1147 O O . GLY A 1 145 ? -7.450 4.191 -5.402 1.00 96.00 145 GLY A O 1
ATOM 1148 N N . LEU A 1 146 ? -9.590 3.613 -5.041 1.00 96.62 146 LEU A N 1
ATOM 1149 C CA . LEU A 1 146 ? -9.685 2.631 -6.126 1.00 96.62 146 LEU A CA 1
ATOM 1150 C C . LEU A 1 146 ? -9.416 3.250 -7.508 1.00 96.62 146 LEU A C 1
ATOM 1152 O O . LEU A 1 146 ? -8.671 2.654 -8.282 1.00 96.62 146 LEU A O 1
ATOM 1156 N N . GLU A 1 147 ? -9.937 4.450 -7.796 1.00 95.69 147 GLU A N 1
ATOM 1157 C CA . GLU A 1 147 ? -9.642 5.186 -9.040 1.00 95.69 147 GLU A CA 1
ATOM 1158 C C . GLU A 1 147 ? -8.125 5.402 -9.237 1.00 95.69 147 GLU A C 1
ATOM 1160 O O . GLU A 1 147 ? -7.619 5.305 -10.358 1.00 95.69 147 GLU A O 1
ATOM 1165 N N . VAL A 1 148 ? -7.368 5.636 -8.155 1.00 93.88 148 VAL A N 1
ATOM 1166 C CA . VAL A 1 148 ? -5.904 5.785 -8.235 1.00 93.88 148 VAL A CA 1
ATOM 1167 C C . VAL A 1 148 ? -5.196 4.443 -8.431 1.00 93.88 148 VAL A C 1
ATOM 1169 O O . VAL A 1 148 ? -4.247 4.370 -9.212 1.00 93.88 148 VAL A O 1
ATOM 1172 N N . VAL A 1 149 ? -5.670 3.354 -7.815 1.00 94.81 149 VAL A N 1
ATOM 1173 C CA . VAL A 1 149 ? -5.145 2.003 -8.101 1.00 94.81 149 VAL A CA 1
ATOM 1174 C C . VAL A 1 149 ? -5.405 1.619 -9.566 1.00 94.81 149 VAL A C 1
ATOM 1176 O O . VAL A 1 149 ? -4.539 1.038 -10.222 1.00 94.81 149 VAL A O 1
ATOM 1179 N N . GLU A 1 150 ? -6.565 1.982 -10.117 1.00 94.25 150 GLU A N 1
ATOM 1180 C CA . GLU A 1 150 ? -6.900 1.781 -11.531 1.00 94.25 150 GLU A CA 1
ATOM 1181 C C . GLU A 1 150 ? -5.987 2.607 -12.454 1.00 94.25 150 GLU A C 1
ATOM 1183 O O . GLU A 1 150 ? -5.479 2.075 -13.444 1.00 94.25 150 GLU A O 1
ATOM 1188 N N . HIS A 1 151 ? -5.658 3.852 -12.087 1.00 92.56 151 HIS A N 1
ATOM 1189 C CA . HIS A 1 151 ? -4.616 4.627 -12.768 1.00 92.56 151 HIS A CA 1
ATOM 1190 C C . HIS A 1 151 ? -3.232 3.952 -12.675 1.00 92.56 151 HIS A C 1
ATOM 1192 O O . HIS A 1 151 ? -2.534 3.832 -13.686 1.00 92.56 151 HIS A O 1
ATOM 1198 N N . ALA A 1 152 ? -2.858 3.423 -11.504 1.00 91.12 152 ALA A N 1
ATOM 1199 C CA . ALA A 1 152 ? -1.601 2.700 -11.291 1.00 91.12 152 ALA A CA 1
ATOM 1200 C C . ALA A 1 152 ? -1.487 1.426 -12.156 1.00 91.12 152 ALA A C 1
ATOM 1202 O O . ALA A 1 152 ? -0.395 1.062 -12.598 1.00 91.12 152 ALA A O 1
ATOM 1203 N N . CYS A 1 153 ? -2.609 0.778 -12.486 1.00 92.19 153 CYS A N 1
ATOM 1204 C CA . CYS A 1 153 ? -2.649 -0.324 -13.453 1.00 92.19 153 CYS A CA 1
ATOM 1205 C C . CYS A 1 153 ? -2.310 0.127 -14.890 1.00 92.19 153 CYS A C 1
ATOM 1207 O O . CYS A 1 153 ? -1.823 -0.675 -15.687 1.00 92.19 153 CYS A O 1
ATOM 1209 N N . GLY A 1 154 ? -2.531 1.400 -15.230 1.00 88.56 154 GLY A N 1
ATOM 1210 C CA . GLY A 1 154 ? -2.178 2.000 -16.520 1.00 88.56 154 GLY A CA 1
ATOM 1211 C C . GLY A 1 154 ? -0.728 2.488 -16.631 1.00 88.56 154 GLY A C 1
ATOM 1212 O O . GLY A 1 154 ? -0.251 2.719 -17.740 1.00 88.56 154 GLY A O 1
ATOM 1213 N N . MET A 1 155 ? 0.009 2.605 -15.518 1.00 85.75 155 MET A N 1
ATOM 1214 C CA . MET A 1 155 ? 1.309 3.298 -15.474 1.00 85.75 155 MET A CA 1
ATOM 1215 C C . MET A 1 155 ? 2.421 2.686 -16.336 1.00 85.75 155 MET A C 1
ATOM 1217 O O . MET A 1 155 ? 3.453 3.327 -16.488 1.00 85.75 155 MET A O 1
ATOM 1221 N N . ALA A 1 156 ? 2.257 1.488 -16.906 1.00 85.38 156 ALA A N 1
ATOM 1222 C CA . ALA A 1 156 ? 3.272 0.822 -17.730 1.00 85.38 156 ALA A CA 1
ATOM 1223 C C . ALA A 1 156 ? 3.748 1.665 -18.931 1.00 85.38 156 ALA A C 1
ATOM 1225 O O . ALA A 1 156 ? 4.941 1.689 -19.228 1.00 85.38 156 ALA A O 1
ATOM 1226 N N . THR A 1 157 ? 2.843 2.391 -19.593 1.00 87.12 157 THR A N 1
ATOM 1227 C CA . THR A 1 157 ? 3.182 3.290 -20.711 1.00 87.12 157 THR A CA 1
ATOM 1228 C C . THR A 1 157 ? 3.819 4.599 -20.241 1.00 87.12 157 THR A C 1
ATOM 1230 O O . THR A 1 157 ? 4.625 5.177 -20.962 1.00 87.12 157 THR A O 1
ATOM 1233 N N . LEU A 1 158 ? 3.534 5.040 -19.013 1.00 86.19 158 LEU A N 1
ATOM 1234 C CA . LEU A 1 158 ? 4.115 6.251 -18.417 1.00 86.19 158 LEU A CA 1
ATOM 1235 C C . LEU A 1 158 ? 5.590 6.070 -17.996 1.00 86.19 158 LEU A C 1
ATOM 1237 O O . LEU A 1 158 ? 6.271 7.052 -17.713 1.00 86.19 158 LEU A O 1
ATOM 1241 N N . GLN A 1 159 ? 6.094 4.828 -17.976 1.00 86.31 159 GLN A N 1
ATOM 1242 C CA . GLN A 1 159 ? 7.504 4.486 -17.690 1.00 86.31 159 GLN A CA 1
ATOM 1243 C C . GLN A 1 159 ? 8.381 4.569 -18.946 1.00 86.31 159 GLN A C 1
ATOM 1245 O O . GLN A 1 159 ? 9.601 4.459 -18.842 1.00 86.31 159 GLN A O 1
ATOM 1250 N N . MET A 1 160 ? 7.780 4.722 -20.132 1.00 90.25 160 MET A N 1
ATOM 1251 C CA . MET A 1 160 ? 8.534 4.795 -21.380 1.00 90.25 160 MET A CA 1
ATOM 1252 C C . MET A 1 160 ? 9.438 6.032 -21.379 1.00 90.25 160 MET A C 1
ATOM 1254 O O . MET A 1 160 ? 9.023 7.136 -21.016 1.00 90.25 160 MET A O 1
ATOM 1258 N N . GLY A 1 161 ? 10.692 5.807 -21.762 1.00 91.69 161 GLY A N 1
ATOM 1259 C CA . GLY A 1 161 ? 11.633 6.864 -22.097 1.00 91.69 161 GLY A CA 1
ATOM 1260 C C . GLY A 1 161 ? 11.413 7.383 -23.516 1.00 91.69 161 GLY A C 1
ATOM 1261 O O . GLY A 1 161 ? 10.591 6.860 -24.271 1.00 91.69 161 GLY A O 1
ATOM 1262 N N . GLU A 1 162 ? 12.175 8.402 -23.884 1.00 94.25 162 GLU A N 1
ATOM 1263 C CA . GLU A 1 162 ? 12.140 9.024 -25.206 1.00 94.25 162 GLU A CA 1
ATOM 1264 C C . GLU A 1 162 ? 13.395 8.634 -25.994 1.00 94.25 162 GLU A C 1
ATOM 1266 O O . GLU A 1 162 ? 14.453 8.387 -25.415 1.00 94.25 162 GLU A O 1
ATOM 1271 N N . TYR A 1 163 ? 13.292 8.588 -27.322 1.00 96.50 163 TYR A N 1
ATOM 1272 C CA . TYR A 1 163 ? 14.412 8.298 -28.216 1.00 96.50 163 TYR A CA 1
ATOM 1273 C C . TYR A 1 163 ? 14.374 9.235 -29.419 1.00 96.50 163 TYR A C 1
ATOM 1275 O O . TYR A 1 163 ? 13.346 9.354 -30.086 1.00 96.50 163 TYR A O 1
ATOM 1283 N N . VAL A 1 164 ? 15.506 9.877 -29.702 1.00 96.62 164 VAL A N 1
ATOM 1284 C CA . VAL A 1 164 ? 15.697 10.766 -30.847 1.00 96.62 164 VAL A CA 1
ATOM 1285 C C . VAL A 1 164 ? 16.968 10.331 -31.586 1.00 96.62 164 VAL A C 1
ATOM 1287 O O . VAL A 1 164 ? 18.071 10.529 -31.067 1.00 96.62 164 VAL A O 1
ATOM 1290 N N . PRO A 1 165 ? 16.850 9.724 -32.779 1.00 95.38 165 PRO A N 1
ATOM 1291 C CA . PRO A 1 165 ? 18.009 9.352 -33.578 1.00 95.38 165 PRO A CA 1
ATOM 1292 C C . PRO A 1 165 ? 18.631 10.573 -34.270 1.00 95.38 165 PRO A C 1
ATOM 1294 O O . PRO A 1 165 ? 17.931 11.526 -34.611 1.00 95.38 165 PRO A O 1
ATOM 1297 N N . ASN A 1 166 ? 19.936 10.508 -34.542 1.00 93.19 166 ASN A N 1
ATOM 1298 C CA . ASN A 1 166 ? 20.691 11.475 -35.344 1.00 93.19 166 ASN A CA 1
ATOM 1299 C C . ASN A 1 166 ? 20.495 12.948 -34.915 1.00 93.19 166 ASN A C 1
ATOM 1301 O O . ASN A 1 166 ? 20.334 13.837 -35.754 1.00 93.19 166 ASN A O 1
ATOM 1305 N N . VAL A 1 167 ? 20.542 13.222 -33.604 1.00 94.50 167 VAL A N 1
ATOM 1306 C CA . VAL A 1 167 ? 20.566 14.599 -33.060 1.00 94.50 167 VAL A CA 1
ATOM 1307 C C . VAL A 1 167 ? 21.836 15.360 -33.461 1.00 94.50 167 VAL A C 1
ATOM 1309 O O . VAL A 1 167 ? 21.866 16.587 -33.460 1.00 94.50 167 VAL A O 1
ATOM 1312 N N . SER A 1 168 ? 22.892 14.623 -33.805 1.00 93.12 168 SER A N 1
ATOM 1313 C CA . SER A 1 168 ? 24.118 15.112 -34.429 1.00 93.12 168 SER A CA 1
ATOM 1314 C C . SER A 1 168 ? 24.746 13.977 -35.246 1.00 93.12 168 SER A C 1
ATOM 1316 O O . SER A 1 168 ? 24.320 12.826 -35.147 1.00 93.12 168 SER A O 1
ATOM 1318 N N . SER A 1 169 ? 25.763 14.283 -36.052 1.00 94.25 169 SER A N 1
ATOM 1319 C CA . SER A 1 169 ? 26.454 13.328 -36.926 1.00 94.25 169 SER A CA 1
ATOM 1320 C C . SER A 1 169 ? 26.909 12.066 -36.180 1.00 94.25 169 SER A C 1
ATOM 1322 O O . SER A 1 169 ? 27.922 12.094 -35.484 1.00 94.25 169 SER A O 1
ATOM 1324 N N . ARG A 1 170 ? 26.209 10.942 -36.409 1.00 90.81 170 ARG A N 1
ATOM 1325 C CA . ARG A 1 170 ? 26.427 9.631 -35.751 1.00 90.81 170 ARG A CA 1
ATOM 1326 C C . ARG A 1 170 ? 26.118 9.600 -34.244 1.00 90.81 170 ARG A C 1
ATOM 1328 O O . ARG A 1 170 ? 26.632 8.732 -33.543 1.00 90.81 170 ARG A O 1
ATOM 1335 N N . THR A 1 171 ? 25.270 10.507 -33.764 1.00 94.75 171 THR A N 1
ATOM 1336 C CA . THR A 1 171 ? 24.853 10.590 -32.361 1.00 94.75 171 THR A CA 1
ATOM 1337 C C . THR A 1 171 ? 23.340 10.479 -32.250 1.00 94.75 171 THR A C 1
ATOM 1339 O O . THR A 1 171 ? 22.614 11.355 -32.722 1.00 94.75 171 THR A O 1
ATOM 1342 N N . ASP A 1 172 ? 22.881 9.444 -31.554 1.00 96.31 172 ASP A N 1
ATOM 1343 C CA . ASP A 1 172 ? 21.502 9.315 -31.086 1.00 96.31 172 ASP A CA 1
ATOM 1344 C C . ASP A 1 172 ? 21.394 9.803 -29.632 1.00 96.31 172 ASP A C 1
ATOM 1346 O O . ASP A 1 172 ? 22.395 9.957 -28.927 1.00 96.31 172 ASP A O 1
ATOM 1350 N N . THR A 1 173 ? 20.183 10.060 -29.150 1.00 96.88 173 THR A N 1
ATOM 1351 C CA . THR A 1 173 ? 19.921 10.407 -27.746 1.00 96.88 173 THR A CA 1
ATOM 1352 C C . THR A 1 173 ? 18.699 9.662 -27.242 1.00 96.88 173 THR A C 1
ATOM 1354 O O . THR A 1 173 ? 17.712 9.510 -27.959 1.00 96.88 173 THR A O 1
ATOM 1357 N N . TYR A 1 174 ? 18.760 9.201 -25.996 1.00 96.38 174 TYR A N 1
ATOM 1358 C CA . TYR A 1 174 ? 17.634 8.585 -25.311 1.00 96.38 174 TYR A CA 1
ATOM 1359 C C . TYR A 1 174 ? 17.538 9.069 -23.866 1.00 96.38 174 TYR A C 1
ATOM 1361 O O . TYR A 1 174 ? 18.542 9.431 -23.252 1.00 96.38 174 TYR A O 1
ATOM 1369 N N . SER A 1 175 ? 16.326 9.040 -23.324 1.00 94.81 175 SER A N 1
ATOM 1370 C CA . SER A 1 175 ? 16.055 9.149 -21.894 1.00 94.81 175 SER A CA 1
ATOM 1371 C C . SER A 1 175 ? 15.527 7.810 -21.375 1.00 94.81 175 SER A C 1
ATOM 1373 O O . SER A 1 175 ? 14.923 7.034 -22.114 1.00 94.81 175 SER A O 1
ATOM 1375 N N . ILE A 1 176 ? 15.764 7.516 -20.097 1.00 92.69 176 ILE A N 1
ATOM 1376 C CA . ILE A 1 176 ? 15.130 6.402 -19.381 1.00 92.69 176 ILE A CA 1
ATOM 1377 C C . ILE A 1 176 ? 14.570 6.911 -18.059 1.00 92.69 176 ILE A C 1
ATOM 1379 O O . ILE A 1 176 ? 15.048 7.904 -17.511 1.00 92.69 176 ILE A O 1
ATOM 1383 N N . ARG A 1 177 ? 13.564 6.208 -17.543 1.00 90.19 177 ARG A N 1
ATOM 1384 C CA . ARG A 1 177 ? 13.019 6.417 -16.204 1.00 90.19 177 ARG A CA 1
ATOM 1385 C C . ARG A 1 177 ? 13.504 5.281 -15.308 1.00 90.19 177 ARG A C 1
ATOM 1387 O O . ARG A 1 177 ? 13.288 4.113 -15.626 1.00 90.19 177 ARG A O 1
ATOM 1394 N N . GLU A 1 178 ? 14.152 5.618 -14.198 1.00 89.62 178 GLU A N 1
ATOM 1395 C CA . GLU A 1 178 ? 14.594 4.668 -13.169 1.00 89.62 178 GLU A CA 1
ATOM 1396 C C . GLU A 1 178 ? 13.884 4.979 -11.844 1.00 89.62 178 GLU A C 1
ATOM 1398 O O . GLU A 1 178 ? 13.659 6.151 -11.564 1.00 89.62 178 GLU A O 1
ATOM 1403 N N . PRO A 1 179 ? 13.518 3.980 -11.023 1.00 90.12 179 PRO A N 1
ATOM 1404 C CA . PRO A 1 179 ? 12.812 4.241 -9.774 1.00 90.12 179 PRO A CA 1
ATOM 1405 C C . PRO A 1 179 ? 13.747 4.840 -8.713 1.00 90.12 179 PRO A C 1
ATOM 1407 O O . PRO A 1 179 ? 14.854 4.333 -8.512 1.00 90.12 179 PRO A O 1
ATOM 1410 N N . LEU A 1 180 ? 13.278 5.860 -7.985 1.00 92.00 180 LEU A N 1
ATOM 1411 C CA . LEU A 1 180 ? 14.106 6.646 -7.052 1.00 92.00 180 LEU A CA 1
ATOM 1412 C C . LEU A 1 180 ? 14.732 5.830 -5.907 1.00 92.00 180 LEU A C 1
ATOM 1414 O O . LEU A 1 180 ? 15.849 6.122 -5.478 1.00 92.00 180 LEU A O 1
ATOM 1418 N N . GLY A 1 181 ? 14.018 4.836 -5.369 1.00 92.69 181 GLY A N 1
ATOM 1419 C CA . GLY A 1 181 ? 14.477 4.073 -4.208 1.00 92.69 181 GLY A CA 1
ATOM 1420 C C . GLY A 1 181 ? 13.356 3.667 -3.256 1.00 92.69 181 GLY A C 1
ATOM 1421 O O . GLY A 1 181 ? 12.251 3.324 -3.667 1.00 92.69 181 GLY A O 1
ATOM 1422 N N . VAL A 1 182 ? 13.667 3.698 -1.959 1.00 93.69 182 VAL A N 1
ATOM 1423 C CA . VAL A 1 182 ? 12.693 3.498 -0.878 1.00 93.69 182 VAL A CA 1
ATOM 1424 C C . VAL A 1 182 ? 12.019 4.833 -0.562 1.00 93.69 182 VAL A C 1
ATOM 1426 O O . VAL A 1 182 ? 12.680 5.761 -0.098 1.00 93.69 182 VAL A O 1
ATOM 1429 N N . CYS A 1 183 ? 10.709 4.905 -0.784 1.00 92.75 183 CYS A N 1
ATOM 1430 C CA . CYS A 1 183 ? 9.861 6.043 -0.427 1.00 92.75 183 CYS A CA 1
ATOM 1431 C C . CYS A 1 183 ? 9.261 5.872 0.983 1.00 92.75 183 CYS A C 1
ATOM 1433 O O . CYS A 1 183 ? 9.245 4.767 1.530 1.00 92.75 183 CYS A O 1
ATOM 1435 N N . ALA A 1 184 ? 8.755 6.961 1.569 1.00 92.75 184 ALA A N 1
ATOM 1436 C CA . ALA A 1 184 ? 8.072 6.952 2.861 1.00 92.75 184 ALA A CA 1
ATOM 1437 C C . ALA A 1 184 ? 6.812 7.825 2.810 1.00 92.75 184 ALA A C 1
ATOM 1439 O O . ALA A 1 184 ? 6.893 9.001 2.459 1.00 92.75 184 ALA A O 1
ATOM 1440 N N . GLY A 1 185 ? 5.677 7.239 3.193 1.00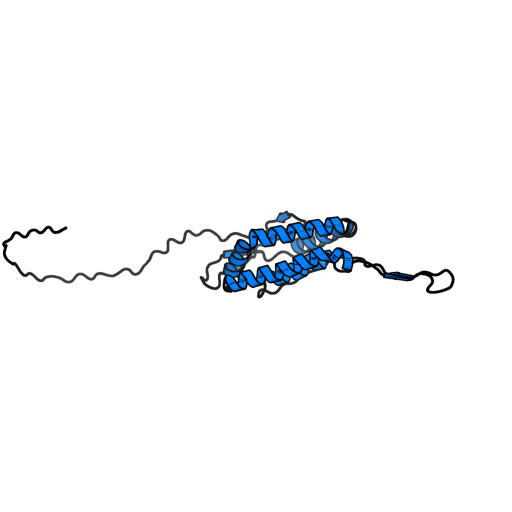 92.12 185 GLY A N 1
ATOM 1441 C CA . GLY A 1 185 ? 4.365 7.880 3.209 1.00 92.12 185 GLY A CA 1
ATOM 1442 C C . GLY A 1 185 ? 3.893 8.225 4.614 1.00 92.12 185 GLY A C 1
ATOM 1443 O O . GLY A 1 185 ? 3.987 7.398 5.521 1.00 92.12 185 GLY A O 1
ATOM 1444 N N . ILE A 1 186 ? 3.348 9.429 4.800 1.00 93.25 186 ILE A N 1
ATOM 1445 C CA . ILE A 1 186 ? 2.710 9.858 6.054 1.00 93.25 186 ILE A CA 1
ATOM 1446 C C . ILE A 1 186 ? 1.315 10.384 5.714 1.00 93.25 186 ILE A C 1
ATOM 1448 O O . ILE A 1 186 ? 1.163 11.472 5.163 1.00 93.25 186 ILE A O 1
ATOM 1452 N N . CYS A 1 187 ? 0.292 9.585 6.019 1.00 93.50 187 CYS A N 1
ATOM 1453 C CA . CYS A 1 187 ? -1.092 9.861 5.638 1.00 93.50 187 CYS A CA 1
ATOM 1454 C C . CYS A 1 187 ? -1.880 10.499 6.801 1.00 93.50 187 CYS A C 1
ATOM 1456 O O . CYS A 1 187 ? -1.778 10.016 7.931 1.00 93.50 187 CYS A O 1
ATOM 1458 N N . PRO A 1 188 ? -2.687 11.549 6.561 1.00 94.31 188 PRO A N 1
ATOM 1459 C CA . PRO A 1 188 ? -3.559 12.134 7.574 1.00 94.31 188 PRO A CA 1
ATOM 1460 C C . PRO A 1 188 ? -4.853 11.322 7.761 1.00 94.31 188 PRO A C 1
ATOM 1462 O O . PRO A 1 188 ? -5.300 10.588 6.880 1.00 94.31 188 PRO A O 1
ATOM 1465 N N . PHE A 1 189 ? -5.497 11.501 8.915 1.00 92.88 189 PHE A N 1
ATOM 1466 C CA . PHE A 1 189 ? -6.651 10.707 9.359 1.00 92.88 189 PHE A CA 1
ATOM 1467 C C . PHE A 1 189 ? -7.976 10.996 8.625 1.00 92.88 189 PHE A C 1
ATOM 1469 O O . PHE A 1 189 ? -8.955 10.287 8.835 1.00 92.88 189 PHE A O 1
ATOM 1476 N N . ASN A 1 190 ? -8.068 12.060 7.821 1.00 93.38 190 ASN A N 1
ATOM 1477 C CA . ASN A 1 190 ? -9.337 12.504 7.230 1.00 93.38 190 ASN A CA 1
ATOM 1478 C C . ASN A 1 190 ? -9.762 11.690 5.995 1.00 93.38 190 ASN A C 1
ATOM 1480 O O . ASN A 1 190 ? -10.960 11.594 5.724 1.00 93.38 190 ASN A O 1
ATOM 1484 N N . PHE A 1 191 ? -8.816 11.067 5.286 1.00 95.31 191 PHE A N 1
ATOM 1485 C CA . PHE A 1 191 ? -9.074 10.149 4.167 1.00 95.31 191 PHE A CA 1
ATOM 1486 C C . PHE A 1 191 ? -8.210 8.877 4.289 1.00 95.31 191 PHE A C 1
ATOM 1488 O O . PHE A 1 191 ? -7.240 8.706 3.542 1.00 95.31 191 PHE A O 1
ATOM 1495 N N . PRO A 1 192 ? -8.521 8.003 5.268 1.00 95.25 192 PRO A N 1
ATOM 1496 C CA . PRO A 1 192 ? -7.694 6.848 5.620 1.00 95.25 192 PRO A CA 1
ATOM 1497 C C . PRO A 1 192 ? -7.629 5.745 4.552 1.00 95.25 192 PRO A C 1
ATOM 1499 O O . PRO A 1 192 ? -6.789 4.862 4.684 1.00 95.25 192 PRO A O 1
ATOM 1502 N N . ALA A 1 193 ? -8.459 5.775 3.499 1.00 95.69 193 ALA A N 1
ATOM 1503 C CA . ALA A 1 193 ? -8.315 4.870 2.353 1.00 95.69 193 ALA A CA 1
ATOM 1504 C C . ALA A 1 193 ? -7.703 5.564 1.132 1.00 95.69 193 ALA A C 1
ATOM 1506 O O . ALA A 1 193 ? -6.708 5.079 0.594 1.00 95.69 193 ALA A O 1
ATOM 1507 N N . MET A 1 194 ? -8.253 6.706 0.708 1.00 95.19 194 MET A N 1
ATOM 1508 C CA . MET A 1 194 ? -7.820 7.399 -0.506 1.00 95.19 194 MET A CA 1
ATOM 1509 C C . MET A 1 194 ? -6.336 7.776 -0.477 1.00 95.19 194 MET A C 1
ATOM 1511 O O . MET A 1 194 ? -5.659 7.593 -1.484 1.00 95.19 194 MET A O 1
ATOM 1515 N N . ILE A 1 195 ? -5.811 8.298 0.639 1.00 94.31 195 ILE A N 1
ATOM 1516 C CA . ILE A 1 195 ? -4.433 8.820 0.662 1.00 94.31 195 ILE A CA 1
ATOM 1517 C C . ILE A 1 195 ? -3.388 7.687 0.682 1.00 94.31 195 ILE A C 1
ATOM 1519 O O . ILE A 1 195 ? -2.474 7.737 -0.143 1.00 94.31 195 ILE A O 1
ATOM 1523 N N . PRO A 1 196 ? -3.522 6.615 1.492 1.00 93.88 196 PRO A N 1
ATOM 1524 C CA . PRO A 1 196 ? -2.640 5.449 1.368 1.00 93.88 196 PRO A CA 1
ATOM 1525 C C . PRO A 1 196 ? -2.711 4.759 -0.004 1.00 93.88 196 PRO A C 1
ATOM 1527 O O . PRO A 1 196 ? -1.682 4.320 -0.520 1.00 93.88 196 PRO A O 1
ATOM 1530 N N . LEU A 1 197 ? -3.903 4.686 -0.618 1.00 93.50 197 LEU A N 1
ATOM 1531 C CA . LEU A 1 197 ? -4.094 4.128 -1.966 1.00 93.50 197 LEU A CA 1
ATOM 1532 C C . LEU A 1 197 ? -3.618 5.061 -3.092 1.00 93.50 197 LEU A C 1
ATOM 1534 O O . LEU A 1 197 ? -3.390 4.594 -4.204 1.00 93.50 197 LEU A O 1
ATOM 1538 N N . LEU A 1 198 ? -3.421 6.351 -2.815 1.00 87.31 198 LEU A N 1
ATOM 1539 C CA . LEU A 1 198 ? -2.713 7.268 -3.706 1.00 87.31 198 LEU A CA 1
ATOM 1540 C C . LEU A 1 198 ? -1.204 7.018 -3.641 1.00 87.31 198 LEU A C 1
ATOM 1542 O O . LEU A 1 198 ? -0.565 6.829 -4.672 1.00 87.31 198 LEU A O 1
ATOM 1546 N N . ASP A 1 199 ? -0.644 6.993 -2.434 1.00 85.31 199 ASP A N 1
ATOM 1547 C CA . ASP A 1 199 ? 0.803 7.003 -2.234 1.00 85.31 199 ASP A CA 1
ATOM 1548 C C . ASP A 1 199 ? 1.470 5.652 -2.552 1.00 85.31 199 ASP A C 1
ATOM 1550 O O . ASP A 1 199 ? 2.364 5.579 -3.394 1.00 85.31 199 ASP A O 1
ATOM 1554 N N . VAL A 1 200 ? 1.010 4.547 -1.951 1.00 84.50 200 VAL A N 1
ATOM 1555 C CA . VAL A 1 200 ? 1.703 3.243 -2.039 1.00 84.50 200 VAL A CA 1
ATOM 1556 C C . VAL A 1 200 ? 1.761 2.667 -3.471 1.00 84.50 200 VAL A C 1
ATOM 1558 O O . VAL A 1 200 ? 2.844 2.236 -3.896 1.00 84.50 200 VAL A O 1
ATOM 1561 N N . PRO A 1 201 ? 0.666 2.658 -4.264 1.00 81.94 201 PRO A N 1
ATOM 1562 C CA . PRO A 1 201 ? 0.699 2.158 -5.639 1.00 81.94 201 PRO A CA 1
ATOM 1563 C C . PRO A 1 201 ? 1.511 3.062 -6.563 1.00 81.94 201 PRO A C 1
ATOM 1565 O O . PRO A 1 201 ? 2.235 2.548 -7.415 1.00 81.94 201 PRO A O 1
ATOM 1568 N N . CYS A 1 202 ? 1.448 4.386 -6.373 1.00 79.56 202 CYS A N 1
ATOM 1569 C CA . CYS A 1 202 ? 2.253 5.321 -7.153 1.00 79.56 202 CYS A CA 1
ATOM 1570 C C . CYS A 1 202 ? 3.738 5.161 -6.824 1.00 79.56 202 CYS A C 1
ATOM 1572 O O . CYS A 1 202 ? 4.517 4.934 -7.742 1.00 79.56 202 CYS A O 1
ATOM 1574 N N . CYS A 1 203 ? 4.136 5.170 -5.545 1.00 79.25 203 CYS A N 1
ATOM 1575 C CA . CYS A 1 203 ? 5.525 4.969 -5.107 1.00 79.25 203 CYS A CA 1
ATOM 1576 C C . CYS A 1 203 ? 6.135 3.647 -5.600 1.00 79.25 203 CYS A C 1
ATOM 1578 O O . CYS A 1 203 ? 7.327 3.590 -5.895 1.00 79.25 203 CYS A O 1
ATOM 1580 N N . SER A 1 204 ? 5.322 2.604 -5.795 1.00 68.94 204 SER A N 1
ATOM 1581 C CA . SER A 1 204 ? 5.754 1.342 -6.425 1.00 68.94 204 SER A CA 1
ATOM 1582 C C . SER A 1 204 ? 6.220 1.495 -7.888 1.00 68.94 204 SER A C 1
ATOM 1584 O O . SER A 1 204 ? 6.810 0.561 -8.441 1.00 68.94 204 SER A O 1
ATOM 1586 N N . TYR A 1 205 ? 5.963 2.662 -8.486 1.00 69.00 205 TYR A N 1
ATOM 1587 C CA . TYR A 1 205 ? 6.344 3.120 -9.819 1.00 69.00 205 TYR A CA 1
ATOM 1588 C C . TYR A 1 205 ? 6.867 4.576 -9.836 1.00 69.00 205 TYR A C 1
ATOM 1590 O O . TYR A 1 205 ? 6.824 5.189 -10.898 1.00 69.00 205 TYR A O 1
ATOM 1598 N N . VAL A 1 206 ? 7.293 5.189 -8.723 1.00 58.25 206 VAL A N 1
ATOM 1599 C CA . VAL A 1 206 ? 7.808 6.576 -8.780 1.00 58.25 206 VAL A CA 1
ATOM 1600 C C . VAL A 1 206 ? 9.222 6.580 -9.368 1.00 58.25 206 VAL A C 1
ATOM 1602 O O . VAL A 1 206 ? 10.124 5.917 -8.847 1.00 58.25 206 VAL A O 1
ATOM 1605 N N . TRP A 1 207 ? 9.362 7.345 -10.453 1.00 51.50 207 TRP A N 1
ATOM 1606 C CA . TRP A 1 207 ? 10.587 7.664 -11.197 1.00 51.50 207 TRP A CA 1
ATOM 1607 C C . TRP A 1 207 ? 11.114 9.039 -10.785 1.00 51.50 207 TRP A C 1
ATOM 1609 O O . TRP A 1 207 ? 10.256 9.915 -10.534 1.00 51.50 207 TRP A O 1
#

Foldseek 3Di:
DDDDDDDDDDDDDDDDDDDDDDDDDPPPPPDPPPPPPPDPAAEFFDQALNDGHRAPAPDWDFQAFPVPRDGNHTYGPHDPVRVVRRVVSQQVCFVVLQVPDLVVLLVVLVVVLVVLVVCLQVQLVVLCRRVVDDSVVSSVLSVLLSVLSVVLSVCSVVQDKDWAPCPDDRDIDIDGDGQPGDDDDDDDSPRVNNRCSNPPSVSSPHD

Radius of gyration: 32.78 Å; chains: 1; bounding box: 104×30×89 Å

Sequence (207 aa):
MFLRFSLQRVKNLRALRPQILSSTNFRFSTATESSLNQRNPPRVPNLIGGAFIDSKSTSTIDVINPATQEVVSQVPLTTNEEFKAAVAAAKQAFPSWRNTPVTTRQRIMFKLQEFVRTDMDKLAKNITTEQGKTLKDAHGDVFRGLEVVEHACGMATLQMGEYVPNVSSRTDTYSIREPLGVCAGICPFNFPAMIPLLDVPCCSYVW

Secondary structure (DSSP, 8-state):
---------------------------------------PPPBPPEEETTEEE----S-EEEEE-TTT--EEEEEE---HHHHHHHHHHHHHHHHHHHTS-HHHHHHHHHHHHHHHHHTHHHHHHHHHHHH---HHHHHHHHHHHHHHHHHHHHTTGGG---EEEEEETTEEEE--------------TTSTTHHHHHHHHHHTT--

Organism: Hibiscus syriacus (NCBI:txid106335)